Protein AF-0000000087666439 (afdb_homodimer)

Structure (mmCIF, N/CA/C/O backbone):
data_AF-0000000087666439-model_v1
#
loop_
_entity.id
_entity.type
_entity.pdbx_description
1 polymer 'Uncharacterized protein'
#
loop_
_atom_site.group_PDB
_atom_site.id
_atom_site.type_symbol
_atom_site.label_atom_id
_atom_site.label_alt_id
_atom_site.label_comp_id
_atom_site.label_asym_id
_atom_site.label_entity_id
_atom_site.label_seq_id
_atom_site.pdbx_PDB_ins_code
_atom_site.Cartn_x
_atom_site.Cartn_y
_atom_site.Cartn_z
_atom_site.occupancy
_atom_site.B_iso_or_equiv
_atom_site.auth_seq_id
_atom_site.auth_comp_id
_atom_site.auth_asym_id
_atom_site.auth_atom_id
_atom_site.pdbx_PDB_model_num
ATOM 1 N N . MET A 1 1 ? 13.094 24.234 -2.846 1 58.03 1 MET A N 1
ATOM 2 C CA . MET A 1 1 ? 12.516 22.906 -2.631 1 58.03 1 MET A CA 1
ATOM 3 C C . MET A 1 1 ? 10.992 22.969 -2.674 1 58.03 1 MET A C 1
ATOM 5 O O . MET A 1 1 ? 10.375 23.797 -2.004 1 58.03 1 MET A O 1
ATOM 9 N N . ILE A 1 2 ? 10.453 22.484 -3.861 1 75.62 2 ILE A N 1
ATOM 10 C CA . ILE A 1 2 ? 9.031 22.75 -4.098 1 75.62 2 ILE A CA 1
ATOM 11 C C . ILE A 1 2 ? 8.195 21.969 -3.092 1 75.62 2 ILE A C 1
ATOM 13 O O . ILE A 1 2 ? 8.383 20.75 -2.918 1 75.62 2 ILE A O 1
ATOM 17 N N . GLU A 1 3 ? 7.543 22.641 -2.252 1 92.5 3 GLU A N 1
ATOM 18 C CA . GLU A 1 3 ? 6.578 22.094 -1.311 1 92.5 3 GLU A CA 1
ATOM 19 C C . GLU A 1 3 ? 5.215 21.891 -1.968 1 92.5 3 GLU A C 1
ATOM 21 O O . GLU A 1 3 ? 4.844 22.641 -2.877 1 92.5 3 GLU A O 1
ATOM 26 N N . GLU A 1 4 ? 4.637 20.844 -1.538 1 95.44 4 GLU A N 1
ATOM 27 C CA . GLU A 1 4 ? 3.299 20.547 -2.049 1 95.44 4 GLU A CA 1
ATOM 28 C C . GLU A 1 4 ? 2.316 20.297 -0.908 1 95.44 4 GLU A C 1
ATOM 30 O O . GLU A 1 4 ? 2.725 19.984 0.212 1 95.44 4 GLU A O 1
ATOM 35 N N . ALA A 1 5 ? 1.048 20.5 -1.296 1 97.5 5 ALA A N 1
ATOM 36 C CA . ALA A 1 5 ? -0.004 20.25 -0.316 1 97.5 5 ALA A CA 1
ATOM 37 C C . ALA A 1 5 ? -0.065 18.766 0.048 1 97.5 5 ALA A C 1
ATOM 39 O O . ALA A 1 5 ? -0.092 17.906 -0.834 1 97.5 5 ALA A O 1
ATOM 40 N N . LEU A 1 6 ? -0.105 18.531 1.341 1 98 6 LEU A N 1
ATOM 41 C CA . LEU A 1 6 ? -0.069 17.156 1.827 1 98 6 LEU A CA 1
ATOM 42 C C . LEU A 1 6 ? -1.261 16.359 1.302 1 98 6 LEU A C 1
ATOM 44 O O . LEU A 1 6 ? -1.111 15.211 0.885 1 98 6 LEU A O 1
ATOM 48 N N . PRO A 1 7 ? -2.477 16.875 1.213 1 98.31 7 PRO A N 1
ATOM 49 C CA . PRO A 1 7 ? -3.584 16.094 0.672 1 98.31 7 PRO A CA 1
ATOM 50 C C . PRO A 1 7 ? -3.34 15.641 -0.767 1 98.31 7 PRO A C 1
ATOM 52 O O . PRO A 1 7 ? -3.717 14.523 -1.143 1 98.31 7 PRO A O 1
ATOM 55 N N . ALA A 1 8 ? -2.697 16.438 -1.512 1 97.88 8 ALA A N 1
ATOM 56 C CA . ALA A 1 8 ? -2.408 16.062 -2.893 1 97.88 8 ALA A CA 1
ATOM 57 C C . ALA A 1 8 ? -1.436 14.883 -2.945 1 97.88 8 ALA A C 1
ATOM 59 O O . ALA A 1 8 ? -1.602 13.969 -3.756 1 97.88 8 ALA A O 1
ATOM 60 N N . VAL A 1 9 ? -0.448 14.906 -2.121 1 98 9 VAL A N 1
ATOM 61 C CA . VAL A 1 9 ? 0.53 13.828 -2.055 1 98 9 VAL A CA 1
ATOM 62 C C . VAL A 1 9 ? -0.158 12.531 -1.621 1 98 9 VAL A C 1
ATOM 64 O O . VAL A 1 9 ? 0.065 11.477 -2.215 1 98 9 VAL A O 1
ATOM 67 N N . LEU A 1 10 ? -1.026 12.633 -0.633 1 98.56 10 LEU A N 1
ATOM 68 C CA . LEU A 1 10 ? -1.716 11.453 -0.118 1 98.56 10 LEU A CA 1
ATOM 69 C C . LEU A 1 10 ? -2.656 10.875 -1.169 1 98.56 10 LEU A C 1
ATOM 71 O O . LEU A 1 10 ? -2.793 9.656 -1.277 1 98.56 10 LEU A O 1
ATOM 75 N N . LEU A 1 11 ? -3.209 11.68 -2.012 1 98.44 11 LEU A N 1
ATOM 76 C CA . LEU A 1 11 ? -4.105 11.188 -3.051 1 98.44 11 LEU A CA 1
ATOM 77 C C . LEU A 1 11 ? -3.322 10.469 -4.148 1 98.44 11 LEU A C 1
ATOM 79 O O . LEU A 1 11 ? -3.811 9.5 -4.73 1 98.44 11 LEU A O 1
ATOM 83 N N . ARG A 1 12 ? -2.111 10.938 -4.414 1 98.5 12 ARG A N 1
ATOM 84 C CA . ARG A 1 12 ? -1.272 10.203 -5.355 1 98.5 12 ARG A CA 1
ATOM 85 C C . ARG A 1 12 ? -0.885 8.836 -4.801 1 98.5 12 ARG A C 1
ATOM 87 O O . ARG A 1 12 ? -0.833 7.852 -5.539 1 98.5 12 ARG A O 1
ATOM 94 N N . ILE A 1 13 ? -0.628 8.805 -3.518 1 98.75 13 ILE A N 1
ATOM 95 C CA . ILE A 1 13 ? -0.329 7.539 -2.855 1 98.75 13 ILE A CA 1
ATOM 96 C C . ILE A 1 13 ? -1.529 6.602 -2.965 1 98.75 13 ILE A C 1
ATOM 98 O O . ILE A 1 13 ? -1.376 5.422 -3.287 1 98.75 13 ILE A O 1
ATOM 102 N N . VAL A 1 14 ? -2.727 7.117 -2.75 1 98.88 14 VAL A N 1
ATOM 103 C CA . VAL A 1 14 ? -3.953 6.336 -2.863 1 98.88 14 VAL A CA 1
ATOM 104 C C . VAL A 1 14 ? -4.066 5.75 -4.27 1 98.88 14 VAL A C 1
ATOM 106 O O . VAL A 1 14 ? -4.344 4.562 -4.434 1 98.88 14 VAL A O 1
ATOM 109 N N . SER A 1 15 ? -3.773 6.527 -5.25 1 98.69 15 SER A N 1
ATOM 110 C CA . SER A 1 15 ? -3.836 6.062 -6.633 1 98.69 15 SER A CA 1
ATOM 111 C C . SER A 1 15 ? -2.836 4.938 -6.883 1 98.69 15 SER A C 1
ATOM 113 O O . SER A 1 15 ? -3.17 3.93 -7.508 1 98.69 15 SER A O 1
ATOM 115 N N . GLU A 1 16 ? -1.641 5.07 -6.402 1 98.62 16 GLU A N 1
ATOM 116 C CA . GLU A 1 16 ? -0.623 4.035 -6.57 1 98.62 16 GLU A CA 1
ATOM 117 C C . GLU A 1 16 ? -1.025 2.748 -5.855 1 98.62 16 GLU A C 1
ATOM 119 O O . GLU A 1 16 ? -0.747 1.65 -6.344 1 98.62 16 GLU A O 1
ATOM 124 N N . LEU A 1 17 ? -1.674 2.92 -4.695 1 98.88 17 LEU A N 1
ATOM 125 C CA . LEU A 1 17 ? -2.131 1.736 -3.977 1 98.88 17 LEU A CA 1
ATOM 126 C C . LEU A 1 17 ? -3.199 0.995 -4.773 1 98.88 17 LEU A C 1
ATOM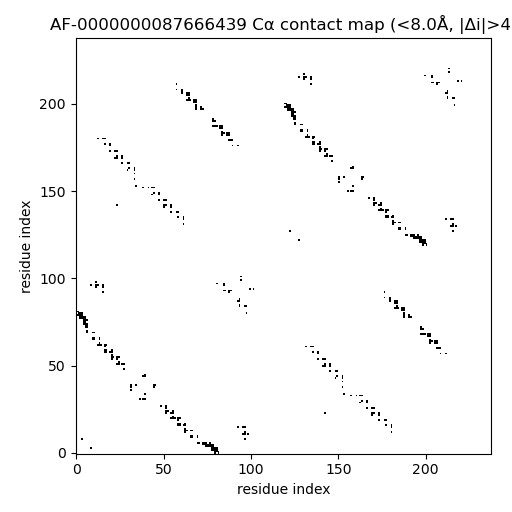 128 O O . LEU A 1 17 ? -3.219 -0.238 -4.797 1 98.88 17 LEU A O 1
ATOM 132 N N . HIS A 1 18 ? -4.059 1.693 -5.449 1 98.75 18 HIS A N 1
ATOM 133 C CA . HIS A 1 18 ? -5.039 1.047 -6.316 1 98.75 18 HIS A CA 1
ATOM 134 C C . HIS A 1 18 ? -4.359 0.339 -7.484 1 98.75 18 HIS A C 1
ATOM 136 O O . HIS A 1 18 ? -4.781 -0.749 -7.883 1 98.75 18 HIS A O 1
ATOM 142 N N . ASP A 1 19 ? -3.316 0.958 -7.938 1 98 19 ASP A N 1
ATOM 143 C CA . ASP A 1 19 ? -2.541 0.304 -8.992 1 98 19 ASP A CA 1
ATOM 144 C C . ASP A 1 19 ? -1.917 -0.995 -8.484 1 98 19 ASP A C 1
ATOM 146 O O . ASP A 1 19 ? -1.902 -2.002 -9.195 1 98 19 ASP A O 1
ATOM 150 N N . VAL A 1 20 ? -1.373 -0.955 -7.277 1 98.44 20 VAL A N 1
ATOM 151 C CA . VAL A 1 20 ? -0.794 -2.156 -6.684 1 98.44 20 VAL A CA 1
ATOM 152 C C . VAL A 1 20 ? -1.867 -3.232 -6.543 1 98.44 20 VAL A C 1
ATOM 154 O O . VAL A 1 20 ? -1.645 -4.391 -6.906 1 98.44 20 VAL A O 1
ATOM 157 N N . ALA A 1 21 ? -3.064 -2.852 -6.027 1 98.62 21 ALA A N 1
ATOM 158 C CA . ALA A 1 21 ? -4.156 -3.809 -5.887 1 98.62 21 ALA A CA 1
ATOM 159 C C . ALA A 1 21 ? -4.512 -4.438 -7.234 1 98.62 21 ALA A C 1
ATOM 161 O O . ALA A 1 21 ? -4.711 -5.652 -7.324 1 98.62 21 ALA A O 1
ATOM 162 N N . TYR A 1 22 ? -4.504 -3.652 -8.266 1 97.69 22 TYR A N 1
ATOM 163 C CA . TYR A 1 22 ? -4.805 -4.133 -9.609 1 97.69 22 TYR A CA 1
ATOM 164 C C . TYR A 1 22 ? -3.742 -5.113 -10.094 1 97.69 22 TYR A C 1
ATOM 166 O O . TYR A 1 22 ? -4.066 -6.148 -10.68 1 97.69 22 TYR A O 1
ATOM 174 N N . LEU A 1 23 ? -2.498 -4.762 -9.852 1 96.62 23 LEU A N 1
ATOM 175 C CA . LEU A 1 23 ? -1.393 -5.633 -10.227 1 96.62 23 LEU A CA 1
ATOM 176 C C . LEU A 1 23 ? -1.509 -6.988 -9.539 1 96.62 23 LEU A C 1
ATOM 178 O O . LEU A 1 23 ? -1.315 -8.031 -10.164 1 96.62 23 LEU A O 1
ATOM 182 N N . ILE A 1 24 ? -1.812 -7 -8.258 1 97.88 24 ILE A N 1
ATOM 183 C CA . ILE A 1 24 ? -1.955 -8.234 -7.492 1 97.88 24 ILE A CA 1
ATOM 184 C C . ILE A 1 24 ? -3.121 -9.047 -8.047 1 97.88 24 ILE A C 1
ATOM 186 O O . ILE A 1 24 ? -3 -10.266 -8.234 1 97.88 24 ILE A O 1
ATOM 190 N N . GLU A 1 25 ? -4.211 -8.422 -8.352 1 96.75 25 GLU A N 1
ATOM 191 C CA . GLU A 1 25 ? -5.395 -9.086 -8.883 1 96.75 25 GLU A CA 1
ATOM 192 C C . GLU A 1 25 ? -5.094 -9.781 -10.203 1 96.75 25 GLU A C 1
ATOM 194 O O . GLU A 1 25 ? -5.711 -10.797 -10.539 1 96.75 25 GLU A O 1
ATOM 199 N N . ARG A 1 26 ? -4.211 -9.258 -10.891 1 93.88 26 ARG A N 1
ATOM 200 C CA . ARG A 1 26 ? -3.902 -9.789 -12.211 1 93.88 26 ARG A CA 1
ATOM 201 C C . ARG A 1 26 ? -3.115 -11.094 -12.109 1 93.88 26 ARG A C 1
ATOM 203 O O . ARG A 1 26 ? -2.996 -11.828 -13.094 1 93.88 26 ARG A O 1
ATOM 210 N N . ILE A 1 27 ? -2.621 -11.367 -10.945 1 91.12 27 ILE A N 1
ATOM 211 C CA . ILE A 1 27 ? -1.855 -12.594 -10.727 1 91.12 27 ILE A CA 1
ATOM 212 C C . ILE A 1 27 ? -2.781 -13.805 -10.82 1 91.12 27 ILE A C 1
ATOM 214 O O . ILE A 1 27 ? -2.404 -14.844 -11.375 1 91.12 27 ILE A O 1
ATOM 218 N N . GLU A 1 28 ? -4.023 -13.664 -10.305 1 89.56 28 GLU A N 1
ATOM 219 C CA . GLU A 1 28 ? -4.945 -14.797 -10.195 1 89.56 28 GLU A CA 1
ATOM 220 C C . GLU A 1 28 ? -5.246 -15.391 -11.57 1 89.56 28 GLU A C 1
ATOM 222 O O . GLU A 1 28 ? -5.07 -16.594 -11.781 1 89.56 28 GLU A O 1
ATOM 227 N N . PRO A 1 29 ? -5.672 -14.672 -12.531 1 87.19 29 PRO A N 1
ATOM 228 C CA . PRO A 1 29 ? -5.938 -15.258 -13.852 1 87.19 29 PRO A CA 1
ATOM 229 C C . PRO A 1 29 ? -4.688 -15.844 -14.5 1 87.19 29 PRO A C 1
ATOM 231 O O . PRO A 1 29 ? -4.77 -16.859 -15.203 1 87.19 29 PRO A O 1
ATOM 234 N N . GLN A 1 30 ? -3.562 -15.242 -14.273 1 83.94 30 GLN A N 1
ATOM 235 C CA . GLN A 1 30 ? -2.309 -15.766 -14.812 1 83.94 30 GLN A CA 1
ATOM 236 C C . GLN A 1 30 ? -1.98 -17.125 -14.219 1 83.94 30 GLN A C 1
ATOM 238 O O . GLN A 1 30 ? -1.502 -18.016 -14.922 1 83.94 30 GLN A O 1
ATOM 243 N N . LEU A 1 31 ? -2.268 -17.312 -12.969 1 82.75 31 LEU A N 1
ATOM 244 C CA . LEU A 1 31 ? -2.045 -18.594 -12.289 1 82.75 31 LEU A CA 1
ATOM 245 C C . LEU A 1 31 ? -2.982 -19.672 -12.828 1 82.75 31 LEU A C 1
ATOM 247 O O . LEU A 1 31 ? -2.566 -20.812 -13.039 1 82.75 31 LEU A O 1
ATOM 251 N N . LEU A 1 32 ? -4.191 -19.359 -12.961 1 81.62 32 LEU A N 1
ATOM 252 C CA . LEU A 1 32 ? -5.176 -20.312 -13.469 1 81.62 32 LEU A CA 1
ATOM 253 C C . LEU A 1 32 ? -4.82 -20.766 -14.875 1 81.62 32 LEU A C 1
ATOM 255 O O . LEU A 1 32 ? -5.027 -21.938 -15.227 1 81.62 32 LEU A O 1
ATOM 259 N N . GLU A 1 33 ? -4.289 -19.859 -15.617 1 79.88 33 GLU A N 1
ATOM 260 C CA . GLU A 1 33 ? -3.848 -20.203 -16.969 1 79.88 33 GLU A CA 1
ATOM 261 C C . GLU A 1 33 ? -2.672 -21.172 -16.938 1 79.88 33 GLU A C 1
ATOM 263 O O . GLU A 1 33 ? -2.586 -22.078 -17.766 1 79.88 33 GLU A O 1
ATOM 268 N N . LEU A 1 34 ? -1.809 -21.078 -15.969 1 75.62 34 LEU A N 1
ATOM 269 C CA . LEU A 1 34 ? -0.629 -21.922 -15.812 1 75.62 34 LEU A CA 1
ATOM 270 C C . LEU A 1 34 ? -1.022 -23.328 -15.383 1 75.62 34 LEU A C 1
ATOM 272 O O . LEU A 1 34 ? -0.433 -24.312 -15.836 1 75.62 34 LEU A O 1
ATOM 276 N N . GLY A 1 35 ? -1.866 -23.391 -14.375 1 72.94 35 GLY A N 1
ATOM 277 C CA . GLY A 1 35 ? -2.207 -24.688 -13.805 1 72.94 35 GLY A CA 1
ATOM 278 C C . GLY A 1 35 ? -3.248 -25.438 -14.609 1 72.94 35 GLY A C 1
ATOM 279 O O . GLY A 1 35 ? -3.402 -26.641 -14.461 1 72.94 35 GLY A O 1
ATOM 280 N N . GLY A 1 36 ? -3.805 -24.75 -15.555 1 68.12 36 GLY A N 1
ATOM 281 C CA . GLY A 1 36 ? -4.879 -25.391 -16.297 1 68.12 36 GLY A CA 1
ATOM 282 C C . GLY A 1 36 ? -6.109 -25.656 -15.445 1 68.12 36 GLY A C 1
ATOM 283 O O . GLY A 1 36 ? -6.266 -25.078 -14.367 1 68.12 36 GLY A O 1
ATOM 284 N N . THR A 1 37 ? -7.016 -26.406 -15.922 1 62.59 37 THR A N 1
ATOM 285 C CA . THR A 1 37 ? -8.336 -26.688 -15.359 1 62.59 37 THR A CA 1
ATOM 286 C C . THR A 1 37 ? -8.219 -27.406 -14.023 1 62.59 37 THR A C 1
ATOM 288 O O . THR A 1 37 ? -9.109 -27.312 -13.18 1 62.59 37 THR A O 1
ATOM 291 N N . SER A 1 38 ? -7.164 -28 -13.805 1 67.75 38 SER A N 1
ATOM 292 C CA . SER A 1 38 ? -7.117 -28.875 -12.641 1 67.75 38 SER A CA 1
ATOM 293 C C . SER A 1 38 ? -6.383 -28.219 -11.477 1 67.75 38 SER A C 1
ATOM 295 O O . SER A 1 38 ? -6.363 -28.75 -10.367 1 67.75 38 SER A O 1
ATOM 297 N N . VAL A 1 39 ? -5.852 -27.094 -11.664 1 71.19 39 VAL A N 1
ATOM 298 C CA . VAL A 1 39 ? -4.992 -26.484 -10.656 1 71.19 39 VAL A CA 1
ATOM 299 C C . VAL A 1 39 ? -5.82 -26.109 -9.43 1 71.19 39 VAL A C 1
ATOM 301 O O . VAL A 1 39 ? -5.363 -26.266 -8.297 1 71.19 39 VAL A O 1
ATOM 304 N N . LEU A 1 40 ? -7.074 -25.766 -9.742 1 70.19 40 LEU A N 1
ATOM 305 C CA . LEU A 1 40 ? -7.914 -25.297 -8.641 1 70.19 40 LEU A CA 1
ATOM 306 C C . LEU A 1 40 ? -8.375 -26.469 -7.785 1 70.19 40 LEU A C 1
ATOM 308 O O . LEU A 1 40 ? -8.867 -26.281 -6.668 1 70.19 40 LEU A O 1
ATOM 312 N N . ASP A 1 41 ? -8.102 -27.609 -8.328 1 74.31 41 ASP A N 1
ATOM 313 C CA . ASP A 1 41 ? -8.516 -28.797 -7.578 1 74.31 41 ASP A CA 1
ATOM 314 C C . ASP A 1 41 ? -7.5 -29.141 -6.496 1 74.31 41 ASP A C 1
ATOM 316 O O . ASP A 1 41 ? -7.789 -29.938 -5.598 1 74.31 41 ASP A O 1
ATOM 320 N N . HIS A 1 42 ? -6.418 -28.531 -6.547 1 74.94 42 HIS A N 1
ATOM 321 C CA . HIS A 1 42 ? -5.379 -28.781 -5.555 1 74.94 42 HIS A CA 1
ATOM 322 C C . HIS A 1 42 ? -5.551 -27.859 -4.344 1 74.94 42 HIS A C 1
ATOM 324 O O . HIS A 1 42 ? -5.773 -26.656 -4.496 1 74.94 42 HIS A O 1
ATOM 330 N N . PRO A 1 43 ? -5.605 -28.484 -3.121 1 76.44 43 PRO A N 1
ATOM 331 C CA . PRO A 1 43 ? -5.789 -27.703 -1.902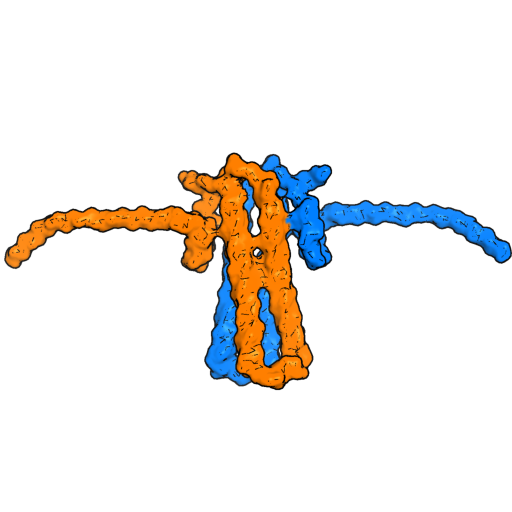 1 76.44 43 PRO A CA 1
ATOM 332 C C . PRO A 1 43 ? -4.812 -26.531 -1.806 1 76.44 43 PRO A C 1
ATOM 334 O O . PRO A 1 43 ? -5.18 -25.453 -1.332 1 76.44 43 PRO A O 1
ATOM 337 N N . ASP A 1 44 ? -3.66 -26.688 -2.305 1 78.5 44 ASP A N 1
ATOM 338 C CA . ASP A 1 44 ? -2.645 -25.656 -2.211 1 78.5 44 ASP A CA 1
ATOM 339 C C . ASP A 1 44 ? -2.986 -24.469 -3.117 1 78.5 44 ASP A C 1
ATOM 341 O O . ASP A 1 44 ? -2.551 -23.344 -2.871 1 78.5 44 ASP A O 1
ATOM 345 N N . SER A 1 45 ? -3.715 -24.797 -4.102 1 82.69 45 SER A N 1
ATOM 346 C CA . SER A 1 45 ? -4.148 -23.719 -4.988 1 82.69 45 SER A CA 1
ATOM 347 C C . SER A 1 45 ? -5.113 -22.781 -4.277 1 82.69 45 SER A C 1
ATOM 349 O O . SER A 1 45 ? -5.059 -21.562 -4.473 1 82.69 45 SER A O 1
ATOM 351 N N . LEU A 1 46 ? -5.965 -23.312 -3.453 1 85.19 46 LEU A N 1
ATOM 352 C CA . LEU A 1 46 ? -6.922 -22.516 -2.703 1 85.19 46 LEU A CA 1
ATOM 353 C C . LEU A 1 46 ? -6.203 -21.578 -1.736 1 85.19 46 LEU A C 1
ATOM 355 O O . LEU A 1 46 ? -6.605 -20.422 -1.564 1 85.19 46 LEU A O 1
ATOM 359 N N . LYS A 1 47 ? -5.16 -22.047 -1.184 1 88.25 47 LYS A N 1
ATOM 360 C CA . LYS A 1 47 ? -4.375 -21.219 -0.262 1 88.25 47 LYS A CA 1
ATOM 361 C C . LYS A 1 47 ? -3.748 -20.031 -0.98 1 88.25 47 LYS A C 1
ATOM 363 O O . LYS A 1 47 ? -3.727 -18.922 -0.447 1 88.25 47 LYS A O 1
ATOM 368 N N . VAL A 1 48 ? -3.271 -20.266 -2.166 1 89.25 48 VAL A N 1
ATOM 369 C CA . VAL A 1 48 ? -2.676 -19.203 -2.969 1 89.25 48 VAL A CA 1
ATOM 370 C C . VAL A 1 48 ? -3.74 -18.172 -3.322 1 89.25 48 VAL A C 1
ATOM 372 O O . VAL A 1 48 ? -3.508 -16.969 -3.193 1 89.25 48 VAL A O 1
ATOM 375 N N . MET A 1 49 ? -4.883 -18.688 -3.682 1 90.38 49 MET A N 1
ATOM 376 C CA . MET A 1 49 ? -5.98 -17.781 -4.039 1 90.38 49 MET A CA 1
ATOM 377 C C . MET A 1 49 ? -6.395 -16.938 -2.844 1 90.38 49 MET A C 1
ATOM 379 O O . MET A 1 49 ? -6.637 -15.734 -2.988 1 90.38 49 MET A O 1
ATOM 383 N N . GLN A 1 50 ? -6.441 -17.562 -1.781 1 92.38 50 GLN A N 1
ATOM 384 C CA . GLN A 1 50 ? -6.793 -16.844 -0.562 1 92.38 50 GLN A CA 1
ATOM 385 C C . GLN A 1 50 ? -5.734 -15.797 -0.206 1 92.38 50 GLN A C 1
ATOM 387 O O . GLN A 1 50 ? -6.059 -14.703 0.25 1 92.38 50 GLN A O 1
ATOM 392 N N . GLY A 1 51 ? -4.512 -16.109 -0.349 1 93.88 51 GLY A N 1
ATOM 393 C CA . GLY A 1 51 ? -3.428 -15.172 -0.123 1 93.88 51 GLY A CA 1
ATOM 394 C C . GLY A 1 51 ? -3.498 -13.953 -1.026 1 93.88 51 GLY A C 1
ATOM 395 O O . GLY A 1 51 ? -3.316 -12.82 -0.57 1 93.88 51 GLY A O 1
ATOM 396 N N . ILE A 1 52 ? -3.795 -14.219 -2.283 1 95.25 52 ILE A N 1
ATOM 397 C CA . ILE A 1 52 ? -3.938 -13.141 -3.25 1 95.25 52 ILE A CA 1
ATOM 398 C C . ILE A 1 52 ? -5.102 -12.234 -2.846 1 95.25 52 ILE A C 1
ATOM 400 O O . ILE A 1 52 ? -4.957 -11.008 -2.795 1 95.25 52 ILE A O 1
ATOM 404 N N . ASP A 1 53 ? -6.195 -12.852 -2.488 1 96.38 53 ASP A N 1
ATOM 405 C CA . ASP A 1 53 ? -7.371 -12.094 -2.072 1 96.38 53 ASP A CA 1
ATOM 406 C C . ASP A 1 53 ? -7.062 -11.227 -0.855 1 96.38 53 ASP A C 1
ATOM 408 O O . ASP A 1 53 ? -7.43 -10.047 -0.814 1 96.38 53 ASP A O 1
ATOM 412 N N . LEU A 1 54 ? -6.375 -11.781 0.086 1 97.25 54 LEU A N 1
ATOM 413 C CA . LEU A 1 54 ? -6.031 -11.055 1.303 1 97.25 54 LEU A CA 1
ATOM 414 C C . LEU A 1 54 ? -5.125 -9.875 0.99 1 97.25 54 LEU A C 1
ATOM 416 O O . LEU A 1 54 ? -5.34 -8.766 1.497 1 97.25 54 LEU A O 1
ATOM 420 N N . ALA A 1 55 ? -4.184 -10.078 0.167 1 97.88 55 ALA A N 1
ATOM 421 C CA . ALA A 1 55 ? -3.268 -9 -0.209 1 97.88 55 ALA A CA 1
ATOM 422 C C . ALA A 1 55 ? -4.016 -7.852 -0.88 1 97.88 55 ALA A C 1
ATOM 424 O O . ALA A 1 55 ? -3.775 -6.684 -0.575 1 97.88 55 ALA A O 1
ATOM 425 N N . VAL A 1 56 ? -4.953 -8.188 -1.788 1 98.44 56 VAL A N 1
ATOM 426 C CA . VAL A 1 56 ? -5.75 -7.184 -2.48 1 98.44 56 VAL A CA 1
ATOM 427 C C . VAL A 1 56 ? -6.602 -6.414 -1.474 1 98.44 56 VAL A C 1
ATOM 429 O O . VAL A 1 56 ? -6.645 -5.184 -1.496 1 98.44 56 VAL A O 1
ATOM 432 N N . GLN A 1 57 ? -7.188 -7.152 -0.584 1 97.81 57 GLN A N 1
ATOM 433 C CA . GLN A 1 57 ? -8.078 -6.559 0.403 1 97.81 57 GLN A CA 1
ATOM 434 C C . GLN A 1 57 ? -7.32 -5.629 1.345 1 97.81 57 GLN A C 1
ATOM 436 O O . GLN A 1 57 ? -7.777 -4.52 1.636 1 97.81 57 GLN A O 1
ATOM 441 N N . LYS A 1 58 ? -6.215 -6.055 1.798 1 98.69 58 LYS A N 1
ATOM 442 C CA . LYS A 1 58 ? -5.402 -5.219 2.674 1 98.69 58 LYS A CA 1
ATOM 443 C C . LYS A 1 58 ? -4.93 -3.961 1.948 1 98.69 58 LYS A C 1
ATOM 445 O O . LYS A 1 58 ? -4.992 -2.859 2.5 1 98.69 58 LYS A O 1
ATOM 450 N N . THR A 1 59 ? -4.477 -4.125 0.712 1 98.88 59 THR A N 1
ATOM 451 C CA . THR A 1 59 ? -3.996 -2.988 -0.068 1 98.88 59 THR A CA 1
ATOM 452 C C . THR A 1 59 ? -5.109 -1.962 -0.268 1 98.88 59 THR A C 1
ATOM 454 O O . THR A 1 59 ? -4.914 -0.771 -0.016 1 98.88 59 THR A O 1
ATOM 457 N N . ARG A 1 60 ? -6.27 -2.434 -0.661 1 98.75 60 ARG A N 1
ATOM 458 C CA . ARG A 1 60 ? -7.406 -1.543 -0.869 1 98.75 60 ARG A CA 1
ATOM 459 C C . ARG A 1 60 ? -7.867 -0.926 0.448 1 98.75 60 ARG A C 1
ATOM 461 O O . ARG A 1 60 ? -8.297 0.228 0.481 1 98.75 60 ARG A O 1
ATOM 468 N N . GLY A 1 61 ? -7.773 -1.729 1.438 1 98.69 61 GLY A N 1
ATOM 469 C CA . GLY A 1 61 ? -8.109 -1.212 2.756 1 98.69 61 GLY A CA 1
ATOM 470 C C . GLY A 1 61 ? -7.223 -0.055 3.184 1 98.69 61 GLY A C 1
ATOM 471 O O . GLY A 1 61 ? -7.711 0.936 3.73 1 98.69 61 GLY A O 1
ATOM 472 N N . ILE A 1 62 ? -5.973 -0.139 2.965 1 98.88 62 ILE A N 1
ATOM 473 C CA . ILE A 1 62 ? -5.039 0.937 3.283 1 98.88 62 ILE A CA 1
ATOM 474 C C . ILE A 1 62 ? -5.359 2.164 2.434 1 98.88 62 ILE A C 1
ATOM 476 O O . ILE A 1 62 ? -5.371 3.291 2.938 1 98.88 62 ILE A O 1
ATOM 480 N N . ALA A 1 63 ? -5.629 1.941 1.106 1 98.88 63 ALA A N 1
ATOM 481 C CA . ALA A 1 63 ? -5.98 3.045 0.217 1 98.88 63 ALA A CA 1
ATOM 482 C C . ALA A 1 63 ? -7.215 3.787 0.725 1 98.88 63 ALA A C 1
ATOM 484 O O . ALA A 1 63 ? -7.227 5.02 0.777 1 98.88 63 ALA A O 1
ATOM 485 N N . GLU A 1 64 ? -8.172 3.033 1.118 1 98.75 64 GLU A N 1
ATOM 486 C CA . GLU A 1 64 ? -9.414 3.629 1.596 1 98.75 64 GLU A CA 1
ATOM 487 C C . GLU A 1 64 ? -9.195 4.395 2.898 1 98.75 64 GLU A C 1
ATOM 489 O O . GLU A 1 64 ? -9.758 5.469 3.094 1 98.75 64 GLU A O 1
ATOM 494 N N . PHE A 1 65 ? -8.414 3.861 3.734 1 98.62 65 PHE A N 1
ATOM 495 C CA . PHE A 1 65 ? -8.078 4.516 4.996 1 98.62 65 PHE A CA 1
ATOM 496 C C . PHE A 1 65 ? -7.418 5.863 4.742 1 98.62 65 PHE A C 1
ATOM 498 O O . PHE A 1 65 ? -7.859 6.887 5.273 1 98.62 65 PHE A O 1
ATOM 505 N N . ILE A 1 66 ? -6.43 5.891 3.914 1 98.81 66 ILE A N 1
ATOM 506 C CA . ILE A 1 66 ? -5.699 7.117 3.602 1 98.81 66 ILE A CA 1
ATOM 507 C C . ILE A 1 66 ? -6.641 8.117 2.938 1 98.81 66 ILE A C 1
ATOM 509 O O . ILE A 1 66 ? -6.648 9.305 3.291 1 98.81 66 ILE A O 1
ATOM 513 N N . ASP A 1 67 ? -7.434 7.648 2.014 1 98.75 67 ASP A N 1
ATOM 514 C CA . ASP A 1 67 ? -8.367 8.523 1.31 1 98.75 67 ASP A CA 1
ATOM 515 C C . ASP A 1 67 ? -9.305 9.219 2.287 1 98.75 67 ASP A C 1
ATOM 517 O O . ASP A 1 67 ? -9.539 10.43 2.182 1 98.75 67 ASP A O 1
ATOM 521 N N . THR A 1 68 ? -9.797 8.43 3.223 1 98.19 68 THR A N 1
ATOM 522 C CA . THR A 1 68 ? -10.758 8.953 4.188 1 98.19 68 THR A CA 1
ATOM 523 C C . THR A 1 68 ? -10.094 9.969 5.113 1 98.19 68 THR A C 1
ATOM 525 O O . THR A 1 68 ? -10.648 11.039 5.367 1 98.19 68 THR A O 1
ATOM 528 N N . ILE A 1 69 ? -8.852 9.711 5.59 1 97.56 69 ILE A N 1
ATOM 529 C CA . ILE A 1 69 ? -8.172 10.641 6.484 1 97.56 69 ILE A CA 1
ATOM 530 C C . ILE A 1 69 ? -7.805 11.914 5.727 1 97.56 69 ILE A C 1
ATOM 532 O O . ILE A 1 69 ? -7.801 13.008 6.297 1 97.56 69 ILE A O 1
ATOM 536 N N . THR A 1 70 ? -7.527 11.75 4.43 1 97.88 70 THR A N 1
ATOM 537 C CA . THR A 1 70 ? -7.137 12.891 3.602 1 97.88 70 THR A CA 1
ATOM 538 C C . THR A 1 70 ? -8.219 13.961 3.611 1 97.88 70 THR A C 1
ATOM 540 O O . THR A 1 70 ? -7.918 15.156 3.576 1 97.88 70 THR A O 1
ATOM 543 N N . GLY A 1 71 ? -9.453 13.539 3.68 1 96.5 71 GLY A N 1
ATOM 544 C CA . GLY A 1 71 ? -10.57 14.469 3.688 1 96.5 71 GLY A CA 1
ATOM 545 C C . GLY A 1 71 ? -10.547 15.422 4.867 1 96.5 71 GLY A C 1
ATOM 546 O O . GLY A 1 71 ? -11.148 16.5 4.82 1 96.5 71 GLY A O 1
ATOM 547 N N . SER A 1 72 ? -9.773 15.141 5.906 1 94.25 72 SER A N 1
ATOM 548 C CA . SER A 1 72 ? -9.719 15.953 7.117 1 94.25 72 SER A CA 1
ATOM 549 C C . SER A 1 72 ? -8.43 16.766 7.188 1 94.25 72 SER A C 1
ATOM 551 O O . SER A 1 72 ? -8.211 17.5 8.141 1 94.25 72 SER A O 1
ATOM 553 N N . ILE A 1 73 ? -7.555 16.672 6.238 1 97.31 73 ILE A N 1
ATOM 554 C CA . ILE A 1 73 ? -6.25 17.312 6.254 1 97.31 73 ILE A CA 1
ATOM 555 C C . ILE A 1 73 ? -6.332 18.656 5.535 1 97.31 73 ILE A C 1
ATOM 557 O O . ILE A 1 73 ? -6.746 18.719 4.379 1 97.31 73 ILE A O 1
ATOM 561 N N . PRO A 1 74 ? -5.855 19.672 6.23 1 97.12 74 PRO A N 1
ATOM 562 C CA . PRO A 1 74 ? -5.914 21 5.629 1 97.12 74 PRO A CA 1
ATOM 563 C C . PRO A 1 74 ? -5.039 21.125 4.383 1 97.12 74 PRO A C 1
ATOM 565 O O . PRO A 1 74 ? -3.939 20.562 4.34 1 97.12 74 PRO A O 1
ATOM 568 N N . ALA A 1 75 ? -5.566 21.891 3.453 1 96.38 75 ALA A N 1
ATOM 569 C CA . ALA A 1 75 ? -4.828 22.141 2.215 1 96.38 75 ALA A CA 1
ATOM 570 C C . ALA A 1 75 ? -3.561 22.938 2.479 1 96.38 75 ALA A C 1
ATOM 572 O O . ALA A 1 75 ? -2.633 22.938 1.666 1 96.38 75 ALA A O 1
ATOM 573 N N . GLY A 1 76 ? -3.455 23.625 3.623 1 96.81 76 GLY A N 1
ATOM 574 C CA . GLY A 1 76 ? -2.318 24.469 3.949 1 96.81 76 GLY A CA 1
ATOM 575 C C . GLY A 1 76 ? -1.153 23.703 4.543 1 96.81 76 GLY A C 1
ATOM 576 O O . GLY A 1 76 ? -0.066 24.25 4.723 1 96.81 76 GLY A O 1
ATOM 577 N N . TRP A 1 77 ? -1.37 22.469 4.891 1 97.62 77 TRP A N 1
ATOM 578 C CA . TRP A 1 77 ? -0.257 21.656 5.348 1 97.62 77 TRP A CA 1
ATOM 579 C C . TRP A 1 77 ? 0.66 21.281 4.184 1 97.62 77 TRP A C 1
ATOM 581 O O . TRP A 1 77 ? 0.275 20.516 3.305 1 97.62 77 TRP A O 1
ATOM 591 N N . MET A 1 78 ? 1.895 21.797 4.25 1 97.12 78 MET A N 1
ATOM 592 C CA . MET A 1 78 ? 2.826 21.641 3.135 1 97.12 78 MET A CA 1
ATOM 593 C C . MET A 1 78 ? 3.963 20.688 3.498 1 97.12 78 MET A C 1
ATOM 595 O O . MET A 1 78 ? 4.461 20.719 4.625 1 97.12 78 MET A O 1
ATOM 599 N N . VAL A 1 79 ? 4.379 19.859 2.449 1 96.44 79 VAL A N 1
ATOM 600 C CA . VAL A 1 79 ? 5.473 18.922 2.66 1 96.44 79 VAL A CA 1
ATOM 601 C C . VAL A 1 79 ? 6.426 18.953 1.47 1 96.44 79 VAL A C 1
ATOM 603 O O . VAL A 1 79 ? 6.016 19.266 0.347 1 96.44 79 VAL A O 1
ATOM 606 N N . ASP A 1 80 ? 7.672 18.734 1.802 1 94.69 80 ASP A N 1
ATOM 607 C CA . ASP A 1 80 ? 8.688 18.562 0.769 1 94.69 80 ASP A CA 1
ATOM 608 C C . ASP A 1 80 ? 8.891 17.078 0.451 1 94.69 80 ASP A C 1
ATOM 610 O O . ASP A 1 80 ? 9.266 16.297 1.326 1 94.69 80 ASP A O 1
ATOM 614 N N . VAL A 1 81 ? 8.695 16.75 -0.899 1 96.19 81 VAL A N 1
ATOM 615 C CA . VAL A 1 81 ? 8.734 15.328 -1.241 1 96.19 81 VAL A CA 1
ATOM 616 C C . VAL A 1 81 ? 9.977 15.031 -2.074 1 96.19 81 VAL A C 1
ATOM 618 O O . VAL A 1 81 ? 10.133 13.93 -2.605 1 96.19 81 VAL A O 1
ATOM 621 N N . ALA A 1 82 ? 10.906 15.914 -2.199 1 94.81 82 ALA A N 1
ATOM 622 C CA . ALA A 1 82 ? 12.039 15.758 -3.104 1 94.81 82 ALA A CA 1
ATOM 623 C C . ALA A 1 82 ? 12.898 14.562 -2.709 1 94.81 82 ALA A C 1
ATOM 625 O O . ALA A 1 82 ? 13.203 13.703 -3.545 1 94.81 82 ALA A O 1
ATOM 626 N N . THR A 1 83 ? 13.289 14.516 -1.429 1 95.75 83 THR A N 1
ATOM 627 C CA . THR A 1 83 ? 14.109 13.406 -0.962 1 95.75 83 THR A CA 1
ATOM 628 C C . THR A 1 83 ? 13.383 12.07 -1.155 1 95.75 83 THR A C 1
ATOM 630 O O . THR A 1 83 ? 13.969 11.109 -1.658 1 95.75 83 THR A O 1
ATOM 633 N N . ALA A 1 84 ? 12.172 12.07 -0.814 1 97.56 84 ALA A N 1
ATOM 634 C CA . ALA A 1 84 ? 11.383 10.852 -0.944 1 97.56 84 ALA A CA 1
ATOM 635 C C . ALA A 1 84 ? 11.312 10.391 -2.398 1 97.56 84 ALA A C 1
ATOM 637 O O . ALA A 1 84 ? 11.469 9.203 -2.691 1 97.56 84 ALA A O 1
ATOM 638 N N . LEU A 1 85 ? 11.109 11.297 -3.309 1 96.81 85 LEU A N 1
ATOM 639 C CA . LEU A 1 85 ? 11 10.961 -4.727 1 96.81 85 LEU A CA 1
ATOM 640 C C . LEU A 1 85 ? 12.328 10.414 -5.254 1 96.81 85 LEU A C 1
ATOM 642 O O . LEU A 1 85 ? 12.344 9.484 -6.059 1 96.81 85 LEU A O 1
ATOM 646 N N . SER A 1 86 ? 13.352 10.977 -4.793 1 95.81 86 SER A N 1
ATOM 647 C CA . SER A 1 86 ? 14.672 10.562 -5.266 1 95.81 86 SER A CA 1
ATOM 648 C C . SER A 1 86 ? 14.984 9.133 -4.863 1 95.81 86 SER A C 1
ATOM 650 O O . SER A 1 86 ? 15.805 8.461 -5.492 1 95.81 86 SER A O 1
ATOM 652 N N . LEU A 1 87 ? 14.328 8.594 -3.85 1 96.38 87 LEU A N 1
ATOM 653 C CA . LEU A 1 87 ? 14.594 7.262 -3.328 1 96.38 87 LEU A CA 1
ATOM 654 C C . LEU A 1 87 ? 13.727 6.219 -4.02 1 96.38 87 LEU A C 1
ATOM 656 O O . LEU A 1 87 ? 13.961 5.016 -3.893 1 96.38 87 LEU A O 1
ATOM 660 N N . VAL A 1 88 ? 12.742 6.73 -4.773 1 96.75 88 VAL A N 1
ATOM 661 C CA . VAL A 1 88 ? 11.859 5.805 -5.484 1 96.75 88 VAL A CA 1
ATOM 662 C C . VAL A 1 88 ? 12.609 5.188 -6.664 1 96.75 88 VAL A C 1
ATOM 664 O O . VAL A 1 88 ? 13.109 5.902 -7.535 1 96.75 88 VAL A O 1
ATOM 667 N N . LYS A 1 89 ? 12.664 3.865 -6.781 1 95 89 LYS A N 1
ATOM 668 C CA . LYS A 1 89 ? 13.484 3.168 -7.77 1 95 89 LYS A CA 1
ATOM 669 C C . LYS A 1 89 ? 12.742 3.027 -9.094 1 95 89 LYS A C 1
ATOM 671 O O . LYS A 1 89 ? 13.352 3.125 -10.164 1 95 89 LYS A O 1
ATOM 676 N N . LEU A 1 90 ? 11.43 2.779 -9.039 1 97 90 LEU A N 1
ATOM 677 C CA . LEU A 1 90 ? 10.656 2.588 -10.258 1 97 90 LEU A CA 1
ATOM 678 C C . LEU A 1 90 ? 10.328 3.928 -10.906 1 97 90 LEU A C 1
ATOM 680 O O . LEU A 1 90 ? 9.688 4.781 -10.297 1 97 90 LEU A O 1
ATOM 684 N N . THR A 1 91 ? 10.719 4.047 -12.18 1 95.94 91 THR A N 1
ATOM 685 C CA . THR A 1 91 ? 10.539 5.305 -12.898 1 95.94 91 THR A CA 1
ATOM 686 C C . THR A 1 91 ? 9.062 5.684 -12.977 1 95.94 91 THR A C 1
ATOM 688 O O . THR A 1 91 ? 8.703 6.832 -12.719 1 95.94 91 THR A O 1
ATOM 691 N N . GLU A 1 92 ? 8.25 4.734 -13.258 1 95.44 92 GLU A N 1
ATOM 692 C CA . GLU A 1 92 ? 6.82 4.996 -13.383 1 95.44 92 GLU A CA 1
ATOM 693 C C . GLU A 1 92 ? 6.219 5.441 -12.055 1 95.44 92 GLU A C 1
ATOM 695 O O . GLU A 1 92 ? 5.363 6.328 -12.023 1 95.44 92 GLU A O 1
ATOM 700 N N . MET A 1 93 ? 6.66 4.859 -10.984 1 97.38 93 MET A N 1
ATOM 701 C CA . MET A 1 93 ? 6.152 5.219 -9.664 1 97.38 93 MET A CA 1
ATOM 702 C C . MET A 1 93 ? 6.664 6.594 -9.242 1 97.38 93 MET A C 1
ATOM 704 O O . MET A 1 93 ? 5.938 7.363 -8.609 1 97.38 93 MET A O 1
ATOM 708 N N . GLN A 1 94 ? 7.887 6.863 -9.586 1 97.19 94 GLN A N 1
ATOM 709 C CA . GLN A 1 94 ? 8.438 8.18 -9.289 1 97.19 94 GLN A CA 1
ATOM 710 C C . GLN A 1 94 ? 7.621 9.281 -9.961 1 97.19 94 GLN A C 1
ATOM 712 O O . GLN A 1 94 ? 7.301 10.297 -9.328 1 97.19 94 GLN A O 1
ATOM 717 N N . LYS A 1 95 ? 7.285 9.07 -11.188 1 96.31 95 LYS A N 1
ATOM 718 C CA . LYS A 1 95 ? 6.461 10.031 -11.914 1 96.31 95 LYS A CA 1
ATOM 719 C C . LYS A 1 95 ? 5.078 10.164 -11.281 1 96.31 95 LYS A C 1
ATOM 721 O O . LYS A 1 95 ? 4.582 11.273 -11.086 1 96.31 95 LYS A O 1
ATOM 726 N N . ALA A 1 96 ? 4.484 9.078 -10.977 1 97.06 96 ALA A N 1
ATOM 727 C CA . ALA A 1 96 ? 3.139 9.062 -10.406 1 97.06 96 ALA A CA 1
ATOM 728 C C . ALA A 1 96 ? 3.105 9.781 -9.062 1 97.06 96 ALA A C 1
ATOM 730 O O . ALA A 1 96 ? 2.217 10.602 -8.812 1 97.06 96 ALA A O 1
ATOM 731 N N . LEU A 1 97 ? 4.094 9.516 -8.234 1 97.31 97 LEU A N 1
ATOM 732 C CA . LEU A 1 97 ? 4.117 10.094 -6.895 1 97.31 97 LEU A CA 1
ATOM 733 C C . LEU A 1 97 ? 4.547 11.555 -6.938 1 97.31 97 LEU A C 1
ATOM 735 O O . LEU A 1 97 ? 4.266 12.32 -6.012 1 97.31 97 LEU A O 1
ATOM 739 N N . GLY A 1 98 ? 5.254 11.945 -8 1 95.19 98 GLY A N 1
ATOM 740 C CA . GLY A 1 98 ? 5.742 13.305 -8.148 1 95.19 98 GLY A CA 1
ATOM 741 C C . GLY A 1 98 ? 4.742 14.227 -8.82 1 95.19 98 GLY A C 1
ATOM 742 O O . GLY A 1 98 ? 4.938 15.445 -8.852 1 95.19 98 GLY A O 1
ATOM 743 N N . GLY A 1 99 ? 3.469 13.781 -9.242 1 88.69 99 GLY A N 1
ATOM 744 C CA . GLY A 1 99 ? 2.445 14.586 -9.883 1 88.69 99 GLY A CA 1
ATOM 745 C C . GLY A 1 99 ? 2.824 15.031 -11.289 1 88.69 99 GLY A C 1
ATOM 746 O O . GLY A 1 99 ? 2.277 16 -11.805 1 88.69 99 GLY A O 1
ATOM 747 N N . GLY A 1 100 ? 3.312 14.336 -12.07 1 69.19 100 GLY A N 1
ATOM 748 C CA . GLY A 1 100 ? 3.67 14.695 -13.43 1 69.19 100 GLY A CA 1
ATOM 749 C C . GLY A 1 100 ? 4.578 15.906 -13.516 1 69.19 100 GLY A C 1
ATOM 750 O O . GLY A 1 100 ? 5.207 16.141 -14.547 1 69.19 100 GLY A O 1
ATOM 751 N N . ALA A 1 101 ? 4.281 16.938 -12.531 1 51.44 101 ALA A N 1
ATOM 752 C CA . ALA A 1 101 ? 5 18.203 -12.688 1 51.44 101 ALA A CA 1
ATOM 753 C C . ALA A 1 101 ? 6.508 17.969 -12.781 1 51.44 101 ALA A C 1
ATOM 755 O O . ALA A 1 101 ? 7.285 18.922 -12.875 1 51.44 101 ALA A O 1
ATOM 756 N N . LEU A 1 102 ? 6.996 16.953 -12.32 1 45.91 102 LEU A N 1
ATOM 757 C CA . LEU A 1 102 ? 8.383 17.156 -12.711 1 45.91 102 LEU A CA 1
ATOM 758 C C . LEU A 1 102 ? 8.492 17.5 -14.188 1 45.91 102 LEU A C 1
ATOM 760 O O . LEU A 1 102 ? 8.234 16.656 -15.055 1 45.91 102 LEU A O 1
ATOM 764 N N . HIS A 1 103 ? 7.859 18.562 -14.453 1 39.84 103 HIS A N 1
ATOM 765 C CA . HIS A 1 103 ? 8.148 19.266 -15.695 1 39.84 103 HIS A CA 1
ATOM 766 C C . HIS A 1 103 ? 9.57 18.984 -16.172 1 39.84 103 HIS A C 1
ATOM 768 O O . HIS A 1 103 ? 10.531 19.172 -15.43 1 39.84 103 HIS A O 1
ATOM 774 N N . GLY A 1 104 ? 9.812 17.859 -16.781 1 36.72 104 GLY A N 1
ATOM 775 C CA . GLY A 1 104 ? 10.914 17.969 -17.719 1 36.72 104 GLY A CA 1
ATOM 776 C C . GLY A 1 104 ? 11.102 19.359 -18.281 1 36.72 104 GLY A C 1
ATOM 777 O O . GLY A 1 104 ? 10.211 19.906 -18.938 1 36.72 104 GLY A O 1
ATOM 778 N N . HIS A 1 105 ? 11.398 20.375 -17.484 1 36.94 105 HIS A N 1
ATOM 779 C CA . HIS A 1 105 ? 12.078 21.438 -18.219 1 36.94 105 HIS A CA 1
ATOM 780 C C . HIS A 1 105 ? 12.852 20.875 -19.406 1 36.94 105 HIS A C 1
ATOM 782 O O . HIS A 1 105 ? 13.984 20.422 -19.266 1 36.94 105 HIS A O 1
ATOM 788 N N . SER A 1 106 ? 12.305 19.844 -20.109 1 37.75 106 SER A N 1
ATOM 789 C CA . SER A 1 106 ? 12.891 19.719 -21.438 1 37.75 106 SER A CA 1
ATOM 790 C C . SER A 1 106 ? 13.164 21.078 -22.062 1 37.75 106 SER A C 1
ATOM 792 O O . SER A 1 106 ? 12.242 21.844 -22.328 1 37.75 106 SER A O 1
ATOM 794 N N . GLN A 1 107 ? 14.031 21.781 -21.469 1 34.81 107 GLN A N 1
ATOM 795 C CA . GLN A 1 107 ? 14.625 22.859 -22.25 1 34.81 107 GLN A CA 1
ATOM 796 C C . GLN A 1 107 ? 14.555 22.562 -23.75 1 34.81 107 GLN A C 1
ATOM 798 O O . GLN A 1 107 ? 14.859 21.453 -24.172 1 34.81 107 GLN A O 1
ATOM 803 N N . PRO A 1 108 ? 13.609 23.094 -24.469 1 36.84 108 PRO A N 1
ATOM 804 C CA . PRO A 1 108 ? 13.703 23.047 -25.938 1 36.84 108 PRO A CA 1
ATOM 805 C C . PRO A 1 108 ? 15.148 23.109 -26.422 1 36.84 108 PRO A C 1
ATOM 807 O O . PRO A 1 108 ? 15.984 23.781 -25.828 1 36.84 108 PRO A O 1
ATOM 810 N N . LEU A 1 109 ? 15.719 21.953 -26.812 1 36.97 109 LEU A N 1
ATOM 811 C CA . LEU A 1 109 ? 16.969 21.953 -27.562 1 36.97 109 LEU A CA 1
ATOM 812 C C . LEU A 1 109 ? 17.078 23.203 -28.438 1 36.97 109 LEU A C 1
ATOM 814 O O . LEU A 1 109 ? 16.266 23.406 -29.344 1 36.97 109 LEU A O 1
ATOM 818 N N . ALA A 1 110 ? 17.453 24.359 -27.906 1 32.66 110 ALA A N 1
ATOM 819 C CA . ALA A 1 110 ? 17.953 25.5 -28.672 1 32.66 110 ALA A CA 1
ATOM 820 C C . ALA A 1 110 ? 18.516 25.031 -30.016 1 32.66 110 ALA A C 1
ATOM 822 O O . ALA A 1 110 ? 19.156 23.984 -30.109 1 32.66 110 ALA A O 1
ATOM 823 N N . LYS A 1 111 ? 17.844 25.438 -31.172 1 35.5 111 LYS A N 1
ATOM 824 C CA . LYS A 1 111 ? 18.234 25.453 -32.594 1 35.5 111 LYS A CA 1
ATOM 825 C C . LYS A 1 111 ? 19.734 25.734 -32.75 1 35.5 111 LYS A C 1
ATOM 827 O O . LYS A 1 111 ? 20.188 26.844 -32.469 1 35.5 111 LYS A O 1
ATOM 832 N N . ALA A 1 112 ? 20.625 24.984 -32.188 1 31.25 112 ALA A N 1
ATOM 833 C CA . ALA A 1 112 ? 22.031 25.156 -32.594 1 31.25 112 ALA A CA 1
ATOM 834 C C . ALA A 1 112 ? 22.141 25.359 -34.094 1 31.25 112 ALA A C 1
ATOM 836 O O . ALA A 1 112 ? 21.766 24.484 -34.875 1 31.25 112 ALA A O 1
ATOM 837 N N . ALA A 1 113 ? 21.922 26.594 -34.562 1 35.22 113 ALA A N 1
ATOM 838 C CA . ALA A 1 113 ? 22.234 27.203 -35.844 1 35.22 113 ALA A CA 1
ATOM 839 C C . ALA A 1 113 ? 23.562 26.703 -36.406 1 35.22 113 ALA A C 1
ATOM 841 O O . ALA A 1 113 ? 24.141 27.297 -37.312 1 35.22 113 ALA A O 1
ATOM 842 N N . GLY A 1 114 ? 24.109 25.562 -35.875 1 29.77 114 GLY A N 1
ATOM 843 C CA . GLY A 1 114 ? 25.453 25.359 -36.344 1 29.77 114 GLY A CA 1
ATOM 844 C C . GLY A 1 114 ? 25.547 25.25 -37.844 1 29.77 114 GLY A C 1
ATOM 845 O O . GLY A 1 114 ? 24.734 24.562 -38.469 1 29.77 114 GLY A O 1
ATOM 846 N N . ASP A 1 115 ? 25.922 26.391 -38.5 1 40.25 115 ASP A N 1
ATOM 847 C CA . ASP A 1 115 ? 26.469 26.625 -39.812 1 40.25 115 ASP A CA 1
ATOM 848 C C . ASP A 1 115 ? 27.406 25.5 -40.25 1 40.25 115 ASP A C 1
ATOM 850 O O . ASP A 1 115 ? 28.516 25.391 -39.719 1 40.25 115 ASP A O 1
ATOM 854 N N . PHE A 1 116 ? 27.094 24.266 -40.062 1 33.56 116 PHE A N 1
ATOM 855 C CA . PHE A 1 116 ? 28.062 23.344 -40.625 1 33.56 116 PHE A CA 1
ATOM 856 C C . PHE A 1 116 ? 28.391 23.719 -42.062 1 33.56 116 PHE A C 1
ATOM 858 O O . PHE A 1 116 ? 27.516 23.641 -42.938 1 33.56 116 PHE A O 1
ATOM 865 N N . ASP A 1 117 ? 29.156 24.781 -42.281 1 38.31 117 ASP A N 1
ATOM 866 C CA . ASP A 1 117 ? 29.844 25.109 -43.5 1 38.31 117 ASP A CA 1
ATOM 867 C C . ASP A 1 117 ? 30.469 23.859 -44.125 1 38.31 117 ASP A C 1
ATOM 869 O O . ASP A 1 117 ? 31.297 23.188 -43.5 1 38.31 117 ASP A O 1
ATOM 873 N N . PHE A 1 118 ? 29.672 23.016 -44.812 1 32.62 118 PHE A N 1
ATOM 874 C CA . PHE A 1 118 ? 30.25 22.031 -45.719 1 32.62 118 PHE A CA 1
ATOM 875 C C . PHE A 1 118 ? 31.406 22.625 -46.5 1 32.62 118 PHE A C 1
ATOM 877 O O . PHE A 1 118 ? 31.219 23.578 -47.281 1 32.62 118 PHE A O 1
ATOM 884 N N . PHE A 1 119 ? 32.531 22.672 -45.719 1 28.77 119 PHE A N 1
ATOM 885 C CA . PHE A 1 119 ? 33.656 22.781 -46.625 1 28.77 119 PHE A CA 1
ATOM 886 C C . PHE A 1 119 ? 33.656 21.594 -47.594 1 28.77 119 PHE A C 1
ATOM 888 O O . PHE A 1 119 ? 33.156 20.531 -47.281 1 28.77 119 PHE A O 1
ATOM 895 N N . MET B 1 1 ? -13.586 13.141 19.969 1 58.53 1 MET B N 1
ATOM 896 C CA . MET B 1 1 ? -12.969 12.438 18.844 1 58.53 1 MET B CA 1
ATOM 897 C C . MET B 1 1 ? -11.445 12.484 18.938 1 58.53 1 MET B C 1
ATOM 899 O O . MET B 1 1 ? -10.875 13.555 19.172 1 58.53 1 MET B O 1
ATOM 903 N N . ILE B 1 2 ? -10.867 11.266 19.328 1 75.88 2 ILE B N 1
ATOM 904 C CA . ILE B 1 2 ? -9.453 11.289 19.703 1 75.88 2 ILE B CA 1
ATOM 905 C C . ILE B 1 2 ? -8.602 11.594 18.484 1 75.88 2 ILE B C 1
ATOM 907 O O . ILE B 1 2 ? -8.758 10.961 17.438 1 75.88 2 ILE B O 1
ATOM 911 N N . GLU B 1 3 ? -7.988 12.711 18.484 1 92.44 3 GLU B N 1
ATOM 912 C CA . GLU B 1 3 ? -7.02 13.117 17.469 1 92.44 3 GLU B CA 1
ATOM 913 C C . GLU B 1 3 ? -5.641 12.531 17.766 1 92.44 3 GLU B C 1
ATOM 915 O O . GLU B 1 3 ? -5.277 12.336 18.938 1 92.44 3 GLU B O 1
ATOM 920 N N . GLU B 1 4 ? -5.043 12.188 16.688 1 95.44 4 GLU B N 1
ATOM 921 C CA . GLU B 1 4 ? -3.689 11.656 16.828 1 95.44 4 GLU B CA 1
ATOM 922 C C . GLU B 1 4 ? -2.717 12.398 15.906 1 95.44 4 GLU B C 1
ATOM 924 O O . GLU B 1 4 ? -3.131 13.031 14.938 1 95.44 4 GLU B O 1
ATOM 929 N N . ALA B 1 5 ? -1.451 12.281 16.328 1 97.5 5 ALA B N 1
ATOM 930 C CA . ALA B 1 5 ? -0.406 12.898 15.516 1 97.5 5 ALA B CA 1
ATOM 931 C C . ALA B 1 5 ? -0.301 12.219 14.156 1 97.5 5 ALA B C 1
ATOM 933 O O . ALA B 1 5 ? -0.228 10.992 14.07 1 97.5 5 ALA B O 1
ATOM 934 N N . LEU B 1 6 ? -0.279 13.055 13.133 1 98 6 LEU B N 1
ATOM 935 C CA . LEU B 1 6 ? -0.274 12.531 11.773 1 98 6 LEU B CA 1
ATOM 936 C C . LEU B 1 6 ? 0.953 11.664 11.531 1 98 6 LEU B C 1
ATOM 938 O O . LEU B 1 6 ? 0.851 10.594 10.922 1 98 6 LEU B O 1
ATOM 942 N N . PRO B 1 7 ? 2.152 11.969 12 1 98.31 7 PRO B N 1
ATOM 943 C CA . PRO B 1 7 ? 3.295 11.078 11.766 1 98.31 7 PRO B CA 1
ATOM 944 C C . PRO B 1 7 ? 3.09 9.68 12.344 1 98.31 7 PRO B C 1
ATOM 946 O O . PRO B 1 7 ? 3.512 8.695 11.742 1 98.31 7 PRO B O 1
ATOM 949 N N . ALA B 1 8 ? 2.434 9.609 13.43 1 97.88 8 ALA B N 1
ATOM 950 C CA . ALA B 1 8 ? 2.182 8.297 14.023 1 97.88 8 ALA B CA 1
ATOM 951 C C . ALA B 1 8 ? 1.25 7.465 13.148 1 97.88 8 ALA B C 1
ATOM 953 O O . ALA B 1 8 ? 1.46 6.262 12.977 1 97.88 8 ALA B O 1
ATOM 954 N N . VAL B 1 9 ? 0.244 8.078 12.625 1 98 9 VAL B N 1
ATOM 955 C CA . VAL B 1 9 ? -0.697 7.398 11.734 1 98 9 VAL B CA 1
ATOM 956 C C . VAL B 1 9 ? 0.027 6.918 10.484 1 98 9 VAL B C 1
ATOM 958 O O . VAL B 1 9 ? -0.151 5.777 10.055 1 98 9 VAL B O 1
ATOM 961 N N . LEU B 1 10 ? 0.876 7.77 9.938 1 98.56 10 LEU B N 1
ATOM 962 C CA . LEU B 1 10 ? 1.598 7.43 8.711 1 98.56 10 LEU B CA 1
ATOM 963 C C . LEU B 1 10 ? 2.57 6.281 8.961 1 98.56 10 LEU B C 1
ATOM 965 O O . LEU B 1 10 ? 2.748 5.414 8.102 1 98.56 10 LEU B O 1
ATOM 969 N N . LEU B 1 11 ? 3.113 6.172 10.133 1 98.44 11 LEU B N 1
ATOM 970 C CA . LEU B 1 11 ? 4.043 5.09 10.438 1 98.44 11 LEU B CA 1
ATOM 971 C C . LEU B 1 11 ? 3.301 3.766 10.586 1 98.44 11 LEU B C 1
ATOM 973 O O . LEU B 1 11 ? 3.832 2.711 10.234 1 98.44 11 LEU B O 1
ATOM 977 N N . ARG B 1 12 ? 2.086 3.824 11.094 1 98.5 12 ARG B N 1
ATOM 978 C CA . ARG B 1 12 ? 1.286 2.604 11.133 1 98.5 12 ARG B CA 1
ATOM 979 C C . ARG B 1 12 ? 0.937 2.137 9.727 1 98.5 12 ARG B C 1
ATOM 981 O O . ARG B 1 12 ? 0.931 0.935 9.445 1 98.5 12 ARG B O 1
ATOM 988 N N . ILE B 1 13 ? 0.645 3.078 8.867 1 98.75 13 ILE B N 1
ATOM 989 C CA . ILE B 1 13 ? 0.379 2.758 7.465 1 98.75 13 ILE B CA 1
ATOM 990 C C . ILE B 1 13 ? 1.612 2.109 6.84 1 98.75 13 ILE B C 1
ATOM 992 O O . ILE B 1 13 ? 1.504 1.098 6.145 1 98.75 13 ILE B O 1
ATOM 996 N N . VAL B 1 14 ? 2.793 2.654 7.117 1 98.88 14 VAL B N 1
ATOM 997 C CA . VAL B 1 14 ? 4.047 2.105 6.609 1 98.88 14 VAL B CA 1
ATOM 998 C C . VAL B 1 14 ? 4.203 0.659 7.074 1 98.88 14 VAL B C 1
ATOM 1000 O O . VAL B 1 14 ? 4.523 -0.224 6.277 1 98.88 14 VAL B O 1
ATOM 1003 N N . SER B 1 15 ? 3.912 0.398 8.297 1 98.69 15 SER B N 1
ATOM 1004 C CA . SER B 1 15 ? 4.012 -0.956 8.836 1 98.69 15 SER B CA 1
ATOM 1005 C C . SER B 1 15 ? 3.053 -1.904 8.125 1 98.69 15 SER B C 1
ATOM 1007 O O . SER B 1 15 ? 3.43 -3.021 7.762 1 98.69 15 SER B O 1
ATOM 1009 N N . GLU B 1 16 ? 1.841 -1.492 7.895 1 98.62 16 GLU B N 1
ATOM 1010 C CA . GLU B 1 16 ? 0.861 -2.318 7.195 1 98.62 16 GLU B CA 1
ATOM 1011 C C . GLU B 1 16 ? 1.295 -2.594 5.762 1 98.62 16 GLU B C 1
ATOM 1013 O O . GLU B 1 16 ? 1.06 -3.684 5.234 1 98.62 16 GLU B O 1
ATOM 1018 N N . LEU B 1 17 ? 1.912 -1.575 5.152 1 98.88 17 LEU B N 1
ATOM 1019 C CA . LEU B 1 17 ? 2.398 -1.773 3.791 1 98.88 17 LEU B CA 1
ATOM 1020 C C . LEU B 1 17 ? 3.502 -2.826 3.756 1 98.88 17 LEU B C 1
ATOM 1022 O O . LEU B 1 17 ? 3.566 -3.635 2.828 1 98.88 17 LEU B O 1
ATOM 1026 N N . HIS B 1 18 ? 4.352 -2.865 4.738 1 98.75 18 HIS B N 1
ATOM 1027 C CA . HIS B 1 18 ? 5.367 -3.91 4.816 1 98.75 18 HIS B CA 1
ATOM 1028 C C . HIS B 1 18 ? 4.73 -5.281 5.02 1 98.75 18 HIS B C 1
ATOM 1030 O O . HIS B 1 18 ? 5.195 -6.277 4.457 1 98.75 18 HIS B O 1
ATOM 1036 N N . ASP B 1 19 ? 3.678 -5.262 5.773 1 98 19 ASP B N 1
ATOM 1037 C CA . ASP B 1 19 ? 2.941 -6.512 5.941 1 98 19 ASP B CA 1
ATOM 1038 C C . ASP B 1 19 ? 2.354 -6.984 4.613 1 98 19 ASP B C 1
ATOM 1040 O O . ASP B 1 19 ? 2.389 -8.18 4.301 1 98 19 ASP B O 1
ATOM 1044 N N . VAL B 1 20 ? 1.786 -6.055 3.85 1 98.44 20 VAL B N 1
ATOM 1045 C CA . VAL B 1 20 ? 1.238 -6.395 2.541 1 98.44 20 VAL B CA 1
ATOM 1046 C C . VAL B 1 20 ? 2.346 -6.945 1.645 1 98.44 20 VAL B C 1
ATOM 1048 O O . VAL B 1 20 ? 2.168 -7.973 0.989 1 98.44 20 VAL B O 1
ATOM 1051 N N . ALA B 1 21 ? 3.518 -6.27 1.623 1 98.62 21 ALA B N 1
ATOM 1052 C CA . ALA B 1 21 ? 4.641 -6.742 0.82 1 98.62 21 ALA B CA 1
ATOM 1053 C C . ALA B 1 21 ? 5.035 -8.164 1.211 1 98.62 21 ALA B C 1
ATOM 1055 O O . ALA B 1 21 ? 5.277 -9.008 0.345 1 98.62 21 ALA B O 1
ATOM 1056 N N . TYR B 1 22 ? 5.027 -8.445 2.475 1 97.62 22 TYR B N 1
ATOM 1057 C CA . TYR B 1 22 ? 5.363 -9.773 2.977 1 97.62 22 TYR B CA 1
ATOM 1058 C C . TYR B 1 22 ? 4.34 -10.805 2.518 1 97.62 22 TYR B C 1
ATOM 1060 O O . TYR B 1 22 ? 4.707 -11.906 2.109 1 97.62 22 TYR B O 1
ATOM 1068 N N . LEU B 1 23 ? 3.086 -10.438 2.615 1 96.62 23 LEU B N 1
ATOM 1069 C CA . LEU B 1 23 ? 2.016 -11.32 2.176 1 96.62 23 LEU B CA 1
ATOM 1070 C C . LEU B 1 23 ? 2.164 -11.664 0.697 1 96.62 23 LEU B C 1
ATOM 1072 O O . LEU B 1 23 ? 2.014 -12.82 0.304 1 96.62 23 LEU B O 1
ATOM 1076 N N . ILE B 1 24 ? 2.443 -10.68 -0.129 1 97.88 24 ILE B N 1
ATOM 1077 C CA . ILE B 1 24 ? 2.615 -10.883 -1.562 1 97.88 24 ILE B CA 1
ATOM 1078 C C . ILE B 1 24 ? 3.816 -11.797 -1.812 1 97.88 24 ILE B C 1
ATOM 1080 O O . ILE B 1 24 ? 3.738 -12.727 -2.617 1 97.88 24 ILE B O 1
ATOM 1084 N N . GLU B 1 25 ? 4.887 -11.586 -1.118 1 96.75 25 GLU B N 1
ATOM 1085 C CA . GLU B 1 25 ? 6.102 -12.383 -1.262 1 96.75 25 GLU B CA 1
ATOM 1086 C C . GLU B 1 25 ? 5.84 -13.852 -0.946 1 96.75 25 GLU B C 1
ATOM 1088 O O . GLU B 1 25 ? 6.496 -14.742 -1.5 1 96.75 25 GLU B O 1
ATOM 1093 N N . ARG B 1 26 ? 4.953 -14.078 -0.118 1 93.94 26 ARG B N 1
ATOM 1094 C CA . ARG B 1 26 ? 4.68 -15.445 0.323 1 93.94 26 ARG B CA 1
ATOM 1095 C C . ARG B 1 26 ? 3.934 -16.234 -0.751 1 93.94 26 ARG B C 1
ATOM 1097 O O . ARG B 1 26 ? 3.861 -17.453 -0.691 1 93.94 26 ARG B O 1
ATOM 1104 N N . ILE B 1 27 ? 3.428 -15.523 -1.732 1 91.19 27 ILE B N 1
ATOM 1105 C CA . ILE B 1 27 ? 2.697 -16.172 -2.814 1 91.19 27 ILE B CA 1
ATOM 1106 C C . ILE B 1 27 ? 3.662 -17 -3.666 1 91.19 27 ILE B C 1
ATOM 1108 O O . ILE B 1 27 ? 3.326 -18.094 -4.105 1 91.19 27 ILE B O 1
ATOM 1112 N N . GLU B 1 28 ? 4.895 -16.469 -3.869 1 89.5 28 GLU B N 1
ATOM 1113 C CA . GLU B 1 28 ? 5.844 -17.094 -4.785 1 89.5 28 GLU B CA 1
ATOM 1114 C C . GLU B 1 28 ? 6.191 -18.516 -4.344 1 89.5 28 GLU B C 1
ATOM 1116 O O . GLU B 1 28 ? 6.051 -19.453 -5.117 1 89.5 28 GLU B O 1
ATOM 1121 N N . PRO B 1 29 ? 6.621 -18.766 -3.158 1 87.25 29 PRO 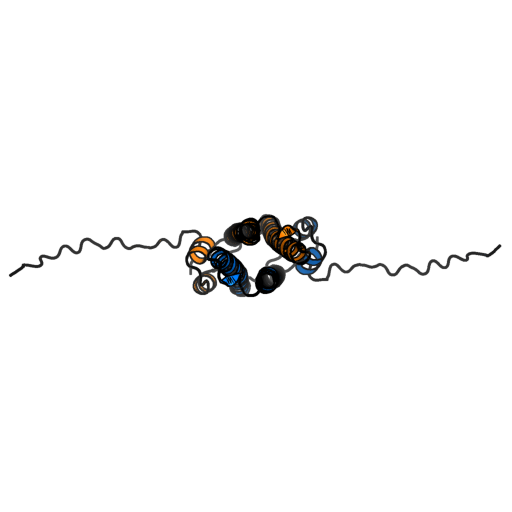B N 1
ATOM 1122 C CA . PRO B 1 29 ? 6.93 -20.125 -2.746 1 87.25 29 PRO B CA 1
ATOM 1123 C C . PRO B 1 29 ? 5.707 -21.047 -2.785 1 87.25 29 PRO B C 1
ATOM 1125 O O . PRO B 1 29 ? 5.828 -22.234 -3.094 1 87.25 29 PRO B O 1
ATOM 1128 N N . GLN B 1 30 ? 4.547 -20.531 -2.496 1 84.12 30 GLN B N 1
ATOM 1129 C CA . GLN B 1 30 ? 3.32 -21.312 -2.561 1 84.12 30 GLN B CA 1
ATOM 1130 C C . GLN B 1 30 ? 3.025 -21.766 -3.99 1 84.12 30 GLN B C 1
ATOM 1132 O O . GLN B 1 30 ? 2.59 -22.891 -4.219 1 84.12 30 GLN B O 1
ATOM 1137 N N . LEU B 1 31 ? 3.295 -20.922 -4.934 1 82.75 31 LEU B N 1
ATOM 1138 C CA . LEU B 1 31 ? 3.104 -21.234 -6.348 1 82.75 31 LEU B CA 1
ATOM 1139 C C . LEU B 1 31 ? 4.086 -22.312 -6.809 1 82.75 31 LEU B C 1
ATOM 1141 O O . LEU B 1 31 ? 3.713 -23.219 -7.547 1 82.75 31 LEU B O 1
ATOM 1145 N N . LEU B 1 32 ? 5.301 -22.172 -6.465 1 81.56 32 LEU B N 1
ATOM 1146 C CA . LEU B 1 32 ? 6.32 -23.141 -6.848 1 81.56 32 LEU B CA 1
ATOM 1147 C C . LEU B 1 32 ? 6 -24.531 -6.285 1 81.56 32 LEU B C 1
ATOM 1149 O O . LEU B 1 32 ? 6.25 -25.547 -6.941 1 81.56 32 LEU B O 1
ATOM 1153 N N . GLU B 1 33 ? 5.434 -24.516 -5.125 1 79.94 33 GLU B N 1
ATOM 1154 C CA . GLU B 1 33 ? 5.023 -25.781 -4.52 1 79.94 33 GLU B CA 1
ATOM 1155 C C . GLU B 1 33 ? 3.885 -26.422 -5.309 1 79.94 33 GLU B C 1
ATOM 1157 O O . GLU B 1 33 ? 3.842 -27.656 -5.461 1 79.94 33 GLU B O 1
ATOM 1162 N N . LEU B 1 34 ? 3 -25.656 -5.871 1 75.56 34 LEU B N 1
ATOM 1163 C CA . LEU B 1 34 ? 1.852 -26.125 -6.641 1 75.56 34 LEU B CA 1
ATOM 1164 C C . LEU B 1 34 ? 2.295 -26.703 -7.984 1 75.56 34 LEU B C 1
ATOM 1166 O O . LEU B 1 34 ? 1.747 -27.703 -8.445 1 75.56 34 LEU B O 1
ATOM 1170 N N . GLY B 1 35 ? 3.121 -25.922 -8.68 1 72.81 35 GLY B N 1
ATOM 1171 C CA . GLY B 1 35 ? 3.502 -26.328 -10.023 1 72.81 35 GLY B CA 1
ATOM 1172 C C . GLY B 1 35 ? 4.59 -27.375 -10.047 1 72.81 35 GLY B C 1
ATOM 1173 O O . GLY B 1 35 ? 4.789 -28.047 -11.062 1 72.81 35 GLY B O 1
ATOM 1174 N N . GLY B 1 36 ? 5.137 -27.625 -8.898 1 67.81 36 GLY B N 1
ATOM 1175 C CA . GLY B 1 36 ? 6.266 -28.547 -8.891 1 67.81 36 GLY B CA 1
ATOM 1176 C C . GLY B 1 36 ? 7.473 -28.016 -9.633 1 67.81 36 GLY B C 1
ATOM 1177 O O . GLY B 1 36 ? 7.566 -26.812 -9.898 1 67.81 36 GLY B O 1
ATOM 1178 N N . THR B 1 37 ? 8.438 -28.797 -9.875 1 62.31 37 THR B N 1
ATOM 1179 C CA . THR B 1 37 ? 9.742 -28.484 -10.438 1 62.31 37 THR B CA 1
ATOM 1180 C C . THR B 1 37 ? 9.594 -27.969 -11.867 1 62.31 37 THR B C 1
ATOM 1182 O O . THR B 1 37 ? 10.445 -27.219 -12.352 1 62.31 37 THR B O 1
ATOM 1185 N N . SER B 1 38 ? 8.562 -28.266 -12.469 1 67.44 38 SER B N 1
ATOM 1186 C CA . SER B 1 38 ? 8.492 -27.984 -13.891 1 67.44 38 SER B CA 1
ATOM 1187 C C . SER B 1 38 ? 7.719 -26.688 -14.164 1 67.44 38 SER B C 1
ATOM 1189 O O . SER B 1 38 ? 7.699 -26.203 -15.289 1 67.44 38 SER B O 1
ATOM 1191 N N . VAL B 1 39 ? 7.156 -26.109 -13.195 1 70.88 39 VAL B N 1
ATOM 1192 C CA . VAL B 1 39 ? 6.27 -24.969 -13.406 1 70.88 39 VAL B CA 1
ATOM 1193 C C . VAL B 1 39 ? 7.082 -23.766 -13.883 1 70.88 39 VAL B C 1
ATOM 1195 O O . VAL B 1 39 ? 6.629 -23.016 -14.75 1 70.88 39 VAL B O 1
ATOM 1198 N N . LEU B 1 40 ? 8.32 -23.766 -13.391 1 70.06 40 LEU B N 1
ATOM 1199 C CA . LEU B 1 40 ? 9.141 -22.609 -13.727 1 70.06 40 LEU B CA 1
ATOM 1200 C C . LEU B 1 40 ? 9.633 -22.688 -15.172 1 70.06 40 LEU B C 1
ATOM 1202 O O . LEU B 1 40 ? 10.094 -21.703 -15.734 1 70.06 40 LEU B O 1
ATOM 1206 N N . ASP B 1 41 ? 9.391 -23.844 -15.688 1 74.12 41 ASP B N 1
ATOM 1207 C CA . ASP B 1 41 ? 9.836 -24.016 -17.062 1 74.12 41 ASP B CA 1
ATOM 1208 C C . ASP B 1 41 ? 8.82 -23.438 -18.047 1 74.12 41 ASP B C 1
ATOM 1210 O O . ASP B 1 41 ? 9.117 -23.281 -19.234 1 74.12 41 ASP B O 1
ATOM 1214 N N . HIS B 1 42 ? 7.723 -23.109 -17.578 1 74.88 42 HIS B N 1
ATOM 1215 C CA . HIS B 1 42 ? 6.68 -22.547 -18.422 1 74.88 42 HIS B CA 1
ATOM 1216 C C . HIS B 1 42 ? 6.805 -21.031 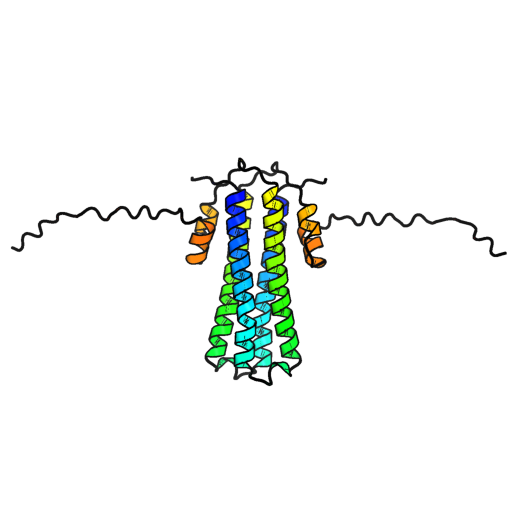-18.5 1 74.88 42 HIS B C 1
ATOM 1218 O O . HIS B 1 42 ? 6.988 -20.359 -17.484 1 74.88 42 HIS B O 1
ATOM 1224 N N . PRO B 1 43 ? 6.863 -20.516 -19.766 1 76.25 43 PRO B N 1
ATOM 1225 C CA . PRO B 1 43 ? 7.004 -19.062 -19.953 1 76.25 43 PRO B CA 1
ATOM 1226 C C . PRO B 1 43 ? 5.988 -18.266 -19.141 1 76.25 43 PRO B C 1
ATOM 1228 O O . PRO B 1 43 ? 6.312 -17.203 -18.609 1 76.25 43 PRO B O 1
ATOM 1231 N N . ASP B 1 44 ? 4.844 -18.797 -18.969 1 78.31 44 ASP B N 1
ATOM 1232 C CA . ASP B 1 44 ? 3.793 -18.094 -18.25 1 78.31 44 ASP B CA 1
ATOM 1233 C C . ASP B 1 44 ? 4.109 -18 -16.75 1 78.31 44 ASP B C 1
ATOM 1235 O O . ASP B 1 44 ? 3.639 -17.094 -16.062 1 78.31 44 ASP B O 1
ATOM 1239 N N . SER B 1 45 ? 4.867 -18.938 -16.359 1 82.56 45 SER B N 1
ATOM 1240 C CA . SER B 1 45 ? 5.277 -18.906 -14.961 1 82.56 45 SER B CA 1
ATOM 1241 C C . SER B 1 45 ? 6.199 -17.719 -14.68 1 82.56 45 SER B C 1
ATOM 1243 O O . SER B 1 45 ? 6.098 -17.078 -13.633 1 82.56 45 SER B O 1
ATOM 1245 N N . LEU B 1 46 ? 7.055 -17.422 -15.617 1 84.88 46 LEU B N 1
ATOM 1246 C CA . LEU B 1 46 ? 7.973 -16.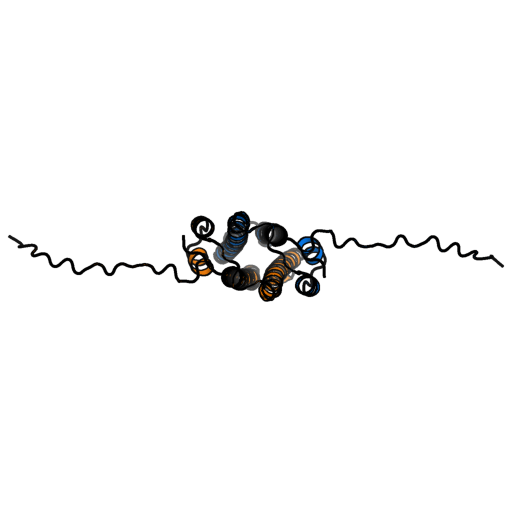297 -15.469 1 84.88 46 LEU B CA 1
ATOM 1247 C C . LEU B 1 46 ? 7.207 -14.977 -15.398 1 84.88 46 LEU B C 1
ATOM 1249 O O . LEU B 1 46 ? 7.57 -14.086 -14.625 1 84.88 46 LEU B O 1
ATOM 1253 N N . LYS B 1 47 ? 6.18 -14.883 -16.125 1 88.19 47 LYS B N 1
ATOM 1254 C CA . LYS B 1 47 ? 5.355 -13.68 -16.125 1 88.19 47 LYS B CA 1
ATOM 1255 C C . LYS B 1 47 ? 4.699 -13.477 -14.758 1 88.19 47 LYS B C 1
ATOM 1257 O O . LYS B 1 47 ? 4.625 -12.352 -14.258 1 88.19 47 LYS B O 1
ATOM 1262 N N . VAL B 1 48 ? 4.25 -14.555 -14.172 1 89.19 48 VAL B N 1
ATOM 1263 C CA . VAL B 1 48 ? 3.633 -14.492 -12.852 1 89.19 48 VAL B CA 1
ATOM 1264 C C . VAL B 1 48 ? 4.664 -14.062 -11.812 1 89.19 48 VAL B C 1
ATOM 1266 O O . VAL B 1 48 ? 4.391 -13.188 -10.984 1 89.19 48 VAL B O 1
ATOM 1269 N N . MET B 1 49 ? 5.82 -14.625 -11.953 1 90.31 49 MET B N 1
ATOM 1270 C CA . MET B 1 49 ? 6.891 -14.281 -11.023 1 90.31 49 MET B CA 1
ATOM 1271 C C . MET B 1 49 ? 7.262 -12.805 -11.141 1 90.31 49 MET B C 1
ATOM 1273 O O . MET B 1 49 ? 7.469 -12.133 -10.133 1 90.31 49 MET B O 1
ATOM 1277 N N . GLN B 1 50 ? 7.316 -12.391 -12.297 1 92.44 50 GLN B N 1
ATOM 1278 C CA . GLN B 1 50 ? 7.633 -10.984 -12.531 1 92.44 50 GLN B CA 1
ATOM 1279 C C . GLN B 1 50 ? 6.531 -10.078 -11.992 1 92.44 50 GLN B C 1
ATOM 1281 O O . GLN B 1 50 ? 6.816 -9.008 -11.453 1 92.44 50 GLN B O 1
ATOM 1286 N N . GLY B 1 51 ? 5.324 -10.445 -12.148 1 93.94 51 GLY B N 1
ATOM 1287 C CA . GLY B 1 51 ? 4.207 -9.695 -11.594 1 93.94 51 GLY B CA 1
ATOM 1288 C C . GLY B 1 51 ? 4.246 -9.602 -10.086 1 93.94 51 GLY B C 1
ATOM 1289 O O . GLY B 1 51 ? 4.016 -8.531 -9.516 1 93.94 51 GLY B O 1
ATOM 1290 N N . ILE B 1 52 ? 4.559 -10.719 -9.469 1 95.31 52 ILE B N 1
ATOM 1291 C CA . ILE B 1 52 ? 4.68 -10.75 -8.016 1 95.31 52 ILE B CA 1
ATOM 1292 C C . ILE B 1 52 ? 5.805 -9.82 -7.57 1 95.31 52 ILE B C 1
ATOM 1294 O O . ILE B 1 52 ? 5.617 -8.992 -6.676 1 95.31 52 ILE B O 1
ATOM 1298 N 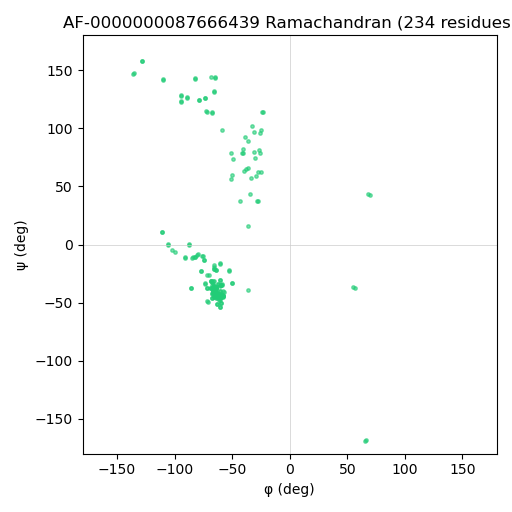N . ASP B 1 53 ? 6.922 -9.906 -8.25 1 96.44 53 ASP B N 1
ATOM 1299 C CA . ASP B 1 53 ? 8.062 -9.062 -7.922 1 96.44 53 ASP B CA 1
ATOM 1300 C C . ASP B 1 53 ? 7.711 -7.582 -8.055 1 96.44 53 ASP B C 1
ATOM 1302 O O . ASP B 1 53 ? 8.039 -6.781 -7.176 1 96.44 53 ASP B O 1
ATOM 1306 N N . LEU B 1 54 ? 7.031 -7.25 -9.102 1 97.25 54 LEU B N 1
ATOM 1307 C CA . LEU B 1 54 ? 6.645 -5.863 -9.336 1 97.25 54 LEU B CA 1
ATOM 1308 C C . LEU B 1 54 ? 5.703 -5.367 -8.242 1 97.25 54 LEU B C 1
ATOM 1310 O O . LEU B 1 54 ? 5.875 -4.262 -7.727 1 97.25 54 LEU B O 1
ATOM 1314 N N . ALA B 1 55 ? 4.785 -6.156 -7.887 1 97.88 55 ALA B N 1
ATOM 1315 C CA . ALA B 1 55 ? 3.842 -5.781 -6.84 1 97.88 55 ALA B CA 1
ATOM 1316 C C . ALA B 1 55 ? 4.562 -5.531 -5.516 1 97.88 55 ALA B C 1
ATOM 1318 O O . ALA B 1 55 ? 4.273 -4.551 -4.82 1 97.88 55 ALA B O 1
ATOM 1319 N N . VAL B 1 56 ? 5.52 -6.414 -5.172 1 98.44 56 VAL B N 1
ATOM 1320 C CA . VAL B 1 56 ? 6.289 -6.266 -3.943 1 98.44 56 VAL B CA 1
ATOM 1321 C C . VAL B 1 56 ? 7.102 -4.973 -3.992 1 98.44 56 VAL B C 1
ATOM 1323 O O . VAL B 1 56 ? 7.102 -4.195 -3.035 1 98.44 56 VAL B O 1
ATOM 1326 N N . GLN B 1 57 ? 7.695 -4.746 -5.117 1 97.81 57 GLN B N 1
ATOM 1327 C CA . GLN B 1 57 ? 8.555 -3.58 -5.285 1 97.81 57 GLN B CA 1
ATOM 1328 C C . GLN B 1 57 ? 7.75 -2.287 -5.195 1 97.81 57 GLN B C 1
ATOM 1330 O O . GLN B 1 57 ? 8.164 -1.335 -4.531 1 97.81 57 GLN B O 1
ATOM 1335 N N . LYS B 1 58 ? 6.652 -2.252 -5.84 1 98.69 58 LYS B N 1
ATOM 1336 C CA . LYS B 1 58 ? 5.793 -1.071 -5.777 1 98.69 58 LYS B CA 1
ATOM 1337 C C . LYS B 1 58 ? 5.293 -0.831 -4.355 1 98.69 58 LYS B C 1
ATOM 1339 O O . LYS B 1 58 ? 5.309 0.302 -3.871 1 98.69 58 LYS B O 1
ATOM 1344 N N . THR B 1 59 ? 4.871 -1.893 -3.688 1 98.88 59 THR B N 1
ATOM 1345 C CA . THR B 1 59 ? 4.367 -1.772 -2.324 1 98.88 59 THR B CA 1
ATOM 1346 C C . THR B 1 59 ? 5.449 -1.228 -1.395 1 98.88 59 THR B C 1
ATOM 1348 O O . THR B 1 59 ? 5.211 -0.275 -0.648 1 98.88 59 THR B O 1
ATOM 1351 N N . ARG B 1 60 ? 6.625 -1.802 -1.483 1 98.75 60 ARG B N 1
ATOM 1352 C CA . ARG B 1 60 ? 7.734 -1.349 -0.652 1 98.75 60 ARG B CA 1
ATOM 1353 C C . ARG B 1 60 ? 8.148 0.073 -1.021 1 98.75 60 ARG B C 1
ATOM 1355 O O . ARG B 1 60 ? 8.547 0.854 -0.152 1 98.75 60 ARG B O 1
ATOM 1362 N N . GLY B 1 61 ? 8.078 0.316 -2.273 1 98.69 61 GLY B N 1
ATOM 1363 C CA . GLY B 1 61 ? 8.367 1.668 -2.723 1 98.69 61 GLY B CA 1
ATOM 1364 C C . GLY B 1 61 ? 7.441 2.709 -2.127 1 98.69 61 GLY B C 1
ATOM 1365 O O . GLY B 1 61 ? 7.887 3.783 -1.716 1 98.69 61 GLY B O 1
ATOM 1366 N N . ILE B 1 62 ? 6.188 2.445 -2.064 1 98.88 62 ILE B N 1
ATOM 1367 C CA . ILE B 1 62 ? 5.215 3.35 -1.46 1 98.88 62 ILE B CA 1
ATOM 1368 C C . ILE B 1 62 ? 5.512 3.502 0.03 1 98.88 62 ILE B C 1
ATOM 1370 O O . ILE B 1 62 ? 5.473 4.613 0.566 1 98.88 62 ILE B O 1
ATOM 1374 N N . ALA B 1 63 ? 5.812 2.357 0.714 1 98.88 63 ALA B N 1
ATOM 1375 C CA . ALA B 1 63 ? 6.141 2.4 2.137 1 98.88 63 ALA B CA 1
ATOM 1376 C C . ALA B 1 63 ? 7.34 3.309 2.395 1 98.88 63 ALA B C 1
ATOM 1378 O O . ALA B 1 63 ? 7.312 4.145 3.301 1 98.88 63 ALA B O 1
ATOM 1379 N N . GLU B 1 64 ? 8.312 3.146 1.582 1 98.75 64 GLU B N 1
ATOM 1380 C CA . GLU B 1 64 ? 9.531 3.938 1.748 1 98.75 64 GLU B CA 1
ATOM 1381 C C . GLU B 1 64 ? 9.266 5.418 1.487 1 98.75 64 GLU B C 1
ATOM 1383 O O . GLU B 1 64 ? 9.789 6.281 2.189 1 98.75 64 GLU B O 1
ATOM 1388 N N . PHE B 1 65 ? 8.484 5.688 0.529 1 98.62 65 PHE B N 1
ATOM 1389 C CA . PHE B 1 65 ? 8.109 7.062 0.208 1 98.62 65 PHE B CA 1
ATOM 1390 C C . PHE B 1 65 ? 7.406 7.719 1.39 1 98.62 65 PHE B C 1
ATOM 1392 O O . PHE B 1 65 ? 7.805 8.797 1.836 1 98.62 65 PHE B O 1
ATOM 1399 N N . ILE B 1 66 ? 6.434 7.062 1.929 1 98.81 66 ILE B N 1
ATOM 1400 C CA . ILE B 1 66 ? 5.672 7.59 3.053 1 98.81 66 ILE B CA 1
ATOM 1401 C C . ILE B 1 66 ? 6.586 7.762 4.266 1 98.81 66 ILE B C 1
ATOM 1403 O O . ILE B 1 66 ? 6.547 8.797 4.938 1 98.81 66 ILE B O 1
ATOM 1407 N N . ASP B 1 67 ? 7.402 6.785 4.508 1 98.75 67 ASP B N 1
ATOM 1408 C CA . ASP B 1 67 ? 8.32 6.844 5.645 1 98.75 67 ASP B CA 1
ATOM 1409 C C . ASP B 1 67 ? 9.219 8.07 5.562 1 98.75 67 ASP B C 1
ATOM 1411 O O . ASP B 1 67 ? 9.406 8.781 6.551 1 98.75 67 ASP B O 1
ATOM 1415 N N . THR B 1 68 ? 9.727 8.297 4.371 1 98.19 68 THR B N 1
ATOM 1416 C CA . THR B 1 68 ? 10.656 9.398 4.156 1 98.19 68 THR B CA 1
ATOM 1417 C C . THR B 1 68 ? 9.938 10.742 4.324 1 98.19 68 THR B C 1
ATOM 1419 O O . THR B 1 68 ? 10.453 11.641 4.988 1 98.19 68 THR B O 1
ATOM 1422 N N . ILE B 1 69 ? 8.695 10.891 3.791 1 97.62 69 ILE B N 1
ATOM 1423 C CA . ILE B 1 69 ? 7.969 12.156 3.908 1 97.62 69 ILE B CA 1
ATOM 1424 C C . ILE B 1 69 ? 7.574 12.383 5.363 1 97.62 69 ILE B C 1
ATOM 1426 O O . ILE B 1 69 ? 7.523 13.531 5.824 1 97.62 69 ILE B O 1
ATOM 1430 N N . THR B 1 70 ? 7.328 11.281 6.082 1 97.88 70 THR B N 1
ATOM 1431 C CA . THR B 1 70 ? 6.91 11.367 7.477 1 97.88 70 THR B CA 1
ATOM 1432 C C . THR B 1 70 ? 7.957 12.109 8.305 1 97.88 70 THR B C 1
ATOM 1434 O O . THR B 1 70 ? 7.617 12.844 9.234 1 97.88 70 THR B O 1
ATOM 1437 N N . GLY B 1 71 ? 9.203 11.93 7.957 1 96.56 71 GLY B N 1
ATOM 1438 C CA . GLY B 1 71 ? 10.289 12.57 8.672 1 96.56 71 GLY B CA 1
ATOM 1439 C C . GLY B 1 71 ? 10.219 14.086 8.641 1 96.56 71 GLY B C 1
ATOM 1440 O O . GLY B 1 71 ? 10.789 14.758 9.5 1 96.56 71 GLY B O 1
ATOM 1441 N N . SER B 1 72 ? 9.438 14.672 7.734 1 94.31 72 SER B N 1
ATOM 1442 C CA . SER B 1 72 ? 9.336 16.125 7.574 1 94.31 72 SER B CA 1
ATOM 1443 C C . SER B 1 72 ? 8.016 16.656 8.133 1 94.31 72 SER B C 1
ATOM 1445 O O . SER B 1 72 ? 7.758 17.859 8.078 1 94.31 72 SER B O 1
ATOM 1447 N N . ILE B 1 73 ? 7.164 15.828 8.664 1 97.38 73 ILE B N 1
ATOM 1448 C CA . ILE B 1 73 ? 5.836 16.219 9.125 1 97.38 73 ILE B CA 1
ATOM 1449 C C . ILE B 1 73 ? 5.883 16.531 10.617 1 97.38 73 ILE B C 1
ATOM 1451 O O . ILE B 1 73 ? 6.316 15.703 11.422 1 97.38 73 ILE B O 1
ATOM 1455 N N . PRO B 1 74 ? 5.367 17.719 10.93 1 97.19 74 PRO B N 1
ATOM 1456 C CA . PRO B 1 74 ? 5.387 18.109 12.344 1 97.19 74 PRO B CA 1
ATOM 1457 C C . PRO B 1 74 ? 4.527 17.219 13.227 1 97.19 74 PRO B C 1
ATOM 1459 O O . PRO B 1 74 ? 3.449 16.781 12.812 1 97.19 74 PRO B O 1
ATOM 1462 N N . ALA B 1 75 ? 5.043 17 14.438 1 96.38 75 ALA B N 1
ATOM 1463 C CA . ALA B 1 75 ? 4.316 16.188 15.414 1 96.38 75 ALA B CA 1
ATOM 1464 C C . ALA B 1 75 ? 3.02 16.875 15.836 1 96.38 75 ALA B C 1
ATOM 1466 O O . ALA B 1 75 ? 2.104 16.219 16.344 1 96.38 75 ALA B O 1
ATOM 1467 N N . GLY B 1 76 ? 2.875 18.172 15.609 1 96.88 76 GLY B N 1
ATOM 1468 C CA . GLY B 1 76 ? 1.708 18.938 16.031 1 96.88 76 GLY B CA 1
ATOM 1469 C C . GLY B 1 76 ? 0.559 18.859 15.039 1 96.88 76 GLY B C 1
ATOM 1470 O O . GLY B 1 76 ? -0.548 19.312 15.328 1 96.88 76 GLY B O 1
ATOM 1471 N N . TRP B 1 77 ? 0.805 18.344 13.875 1 97.62 77 TRP B N 1
A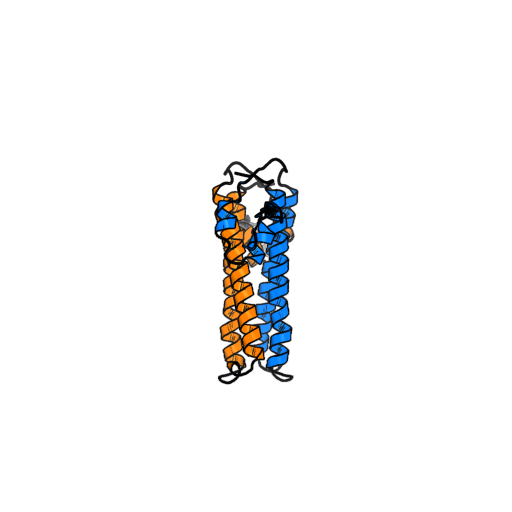TOM 1472 C CA . TRP B 1 77 ? -0.288 18.125 12.938 1 97.62 77 TRP B CA 1
ATOM 1473 C C . TRP B 1 77 ? -1.176 16.969 13.391 1 97.62 77 TRP B C 1
ATOM 1475 O O . TRP B 1 77 ? -0.759 15.812 13.359 1 97.62 77 TRP B O 1
ATOM 1485 N N . MET B 1 78 ? -2.43 17.312 13.727 1 97.12 78 MET B N 1
ATOM 1486 C CA . MET B 1 78 ? -3.338 16.344 14.328 1 97.12 78 MET B CA 1
ATOM 1487 C C . MET B 1 78 ? -4.449 15.969 13.352 1 97.12 78 MET B C 1
ATOM 1489 O O . MET B 1 78 ? -4.969 16.828 12.633 1 97.12 78 MET B O 1
ATOM 1493 N N . VAL B 1 79 ? -4.82 14.617 13.375 1 96.38 79 VAL B N 1
ATOM 1494 C CA . VAL B 1 79 ? -5.883 14.133 12.5 1 96.38 79 VAL B CA 1
ATOM 1495 C C . VAL B 1 79 ? -6.82 13.219 13.289 1 96.38 79 VAL B C 1
ATOM 1497 O O . VAL B 1 79 ? -6.406 12.57 14.25 1 96.38 79 VAL B O 1
ATOM 1500 N N . ASP B 1 80 ? -8.055 13.281 12.883 1 94.69 80 ASP B N 1
ATOM 1501 C CA . ASP B 1 80 ? -9.055 12.344 13.398 1 94.69 80 ASP B CA 1
ATOM 1502 C C . ASP B 1 80 ? -9.203 11.141 12.469 1 94.69 80 ASP B C 1
ATOM 1504 O O . ASP B 1 80 ? -9.57 11.289 11.305 1 94.69 80 ASP B O 1
ATOM 1508 N N . VAL B 1 81 ? -8.969 9.914 13.086 1 96.19 81 VAL B N 1
ATOM 1509 C CA . VAL B 1 81 ? -8.953 8.734 12.227 1 96.19 81 VAL B CA 1
ATOM 1510 C C . VAL B 1 81 ? -10.18 7.863 12.523 1 96.19 81 VAL B C 1
ATOM 1512 O O . VAL B 1 81 ? -10.281 6.738 12.023 1 96.19 81 VAL B O 1
ATOM 1515 N N . ALA B 1 82 ? -11.125 8.297 13.258 1 94.81 82 ALA B N 1
ATOM 1516 C CA . ALA B 1 82 ? -12.242 7.469 13.711 1 94.81 82 ALA B CA 1
ATOM 1517 C C . ALA B 1 82 ? -13.07 6.969 12.531 1 94.81 82 ALA B C 1
ATOM 1519 O O . ALA B 1 82 ? -13.328 5.766 12.414 1 94.81 82 ALA B O 1
ATOM 1520 N N . THR B 1 83 ? -13.477 7.906 11.664 1 95.75 83 THR B N 1
ATOM 1521 C CA . THR B 1 83 ? -14.273 7.516 10.5 1 95.75 83 THR B CA 1
ATOM 1522 C C . THR B 1 83 ? -13.5 6.539 9.617 1 95.75 83 THR B C 1
ATOM 1524 O O . THR B 1 83 ? -14.039 5.516 9.195 1 95.75 83 THR B O 1
ATOM 1527 N N . ALA B 1 84 ? -12.289 6.836 9.414 1 97.56 84 ALA B N 1
ATOM 1528 C CA . ALA B 1 84 ? -11.453 5.977 8.578 1 97.56 84 ALA B CA 1
ATOM 1529 C C . ALA B 1 84 ? -11.344 4.574 9.164 1 97.56 84 ALA B C 1
ATOM 1531 O O . ALA B 1 84 ? -11.461 3.58 8.445 1 97.56 84 ALA B O 1
ATOM 1532 N N . LEU B 1 85 ? -11.164 4.465 10.453 1 96.81 85 LEU B N 1
ATOM 1533 C CA . LEU B 1 85 ? -11.023 3.17 11.109 1 96.81 85 LEU B CA 1
ATOM 1534 C C . LEU B 1 85 ? -12.32 2.373 11.016 1 96.81 85 LEU B C 1
ATOM 1536 O O . LEU B 1 85 ? -12.297 1.156 10.82 1 96.81 85 LEU B O 1
ATOM 1540 N N . SER B 1 86 ? -13.375 3.051 11.125 1 95.88 86 SER B N 1
ATOM 1541 C CA . SER B 1 86 ? -14.664 2.381 11.094 1 95.88 86 SER B CA 1
ATOM 1542 C C . SER B 1 86 ? -14.938 1.754 9.734 1 95.88 86 SER B C 1
ATOM 1544 O O . SER B 1 86 ? -15.727 0.816 9.617 1 95.88 86 SER B O 1
ATOM 1546 N N . LEU B 1 87 ? -14.289 2.201 8.688 1 96.44 87 LEU B N 1
ATOM 1547 C CA . LEU B 1 87 ? -14.523 1.728 7.324 1 96.44 87 LEU B CA 1
ATOM 1548 C C . LEU B 1 87 ? -13.602 0.556 6.992 1 96.44 87 LEU B C 1
ATOM 1550 O O . LEU B 1 87 ? -13.805 -0.128 5.988 1 96.44 87 LEU B O 1
ATOM 1554 N N . VAL B 1 88 ? -12.633 0.343 7.879 1 96.81 88 VAL B N 1
ATOM 1555 C CA . VAL B 1 88 ? -11.711 -0.765 7.648 1 96.81 88 VAL B CA 1
ATOM 1556 C C . VAL B 1 88 ? -12.414 -2.09 7.93 1 96.81 88 VAL B C 1
ATOM 1558 O O . VAL B 1 88 ? -12.93 -2.307 9.031 1 96.81 88 VAL B O 1
ATOM 1561 N N . LYS B 1 89 ? -12.422 -3.041 6.977 1 95.12 89 LYS B N 1
ATOM 1562 C CA . LYS B 1 89 ? -13.203 -4.273 7.07 1 95.12 89 LYS B CA 1
ATOM 1563 C C . LYS B 1 89 ? -12.438 -5.352 7.828 1 95.12 89 LYS B C 1
ATOM 1565 O O . LYS B 1 89 ? -13.023 -6.129 8.578 1 95.12 89 LYS B O 1
ATOM 1570 N N . LEU B 1 90 ? -11.125 -5.426 7.625 1 97.06 90 LEU B N 1
ATOM 1571 C CA . LEU B 1 90 ? -10.32 -6.457 8.281 1 97.06 90 LEU B CA 1
ATOM 1572 C C . LEU B 1 90 ? -10.023 -6.078 9.727 1 97.06 90 LEU B C 1
ATOM 1574 O O . LEU B 1 90 ? -9.422 -5.035 9.992 1 97.06 90 LEU B O 1
ATOM 1578 N N . THR B 1 91 ? -10.391 -6.984 10.633 1 95.94 91 THR B N 1
ATOM 1579 C CA . THR B 1 91 ? -10.242 -6.715 12.055 1 95.94 91 THR B CA 1
ATOM 1580 C C . THR B 1 91 ? -8.781 -6.48 12.414 1 95.94 91 THR B C 1
ATOM 1582 O O . THR B 1 91 ? -8.453 -5.535 13.133 1 95.94 91 THR B O 1
ATOM 1585 N N . GLU B 1 92 ? -7.938 -7.285 11.891 1 95.5 92 GLU B N 1
ATOM 1586 C CA . GLU B 1 92 ? -6.512 -7.168 12.195 1 95.5 92 GLU B CA 1
ATOM 1587 C C . GLU B 1 92 ? -5.949 -5.844 11.695 1 95.5 92 GLU B C 1
ATOM 1589 O O . GLU B 1 92 ? -5.125 -5.219 12.359 1 95.5 92 GLU B O 1
ATOM 1594 N N . MET B 1 93 ? -6.383 -5.414 10.547 1 97.44 93 MET B N 1
ATOM 1595 C CA . MET B 1 93 ? -5.91 -4.156 9.977 1 97.44 93 MET B CA 1
ATOM 1596 C C . MET B 1 93 ? -6.473 -2.965 10.742 1 97.44 93 MET B C 1
ATOM 1598 O O . MET B 1 93 ? -5.781 -1.963 10.938 1 97.44 93 MET B O 1
ATOM 1602 N N . GLN B 1 94 ? -7.703 -3.094 11.164 1 97.19 94 GLN B N 1
ATOM 1603 C CA . GLN B 1 94 ? -8.305 -2.037 11.969 1 97.19 94 GLN B CA 1
ATOM 1604 C C . GLN B 1 94 ? -7.512 -1.811 13.258 1 97.19 94 GLN B C 1
ATOM 1606 O O . GLN B 1 94 ? -7.238 -0.668 13.625 1 97.19 94 GLN B O 1
ATOM 1611 N N . LYS B 1 95 ? -7.148 -2.869 13.891 1 96.31 95 LYS B N 1
ATOM 1612 C CA . LYS B 1 95 ? -6.348 -2.779 15.109 1 96.31 95 LYS B CA 1
ATOM 1613 C C . LYS B 1 95 ? -4.977 -2.168 14.82 1 96.31 95 LYS B C 1
ATOM 1615 O O . LYS B 1 95 ? -4.52 -1.288 15.547 1 96.31 95 LYS B O 1
ATOM 1620 N N . ALA B 1 96 ? -4.355 -2.615 13.805 1 97.06 96 ALA B N 1
ATOM 1621 C CA . ALA B 1 96 ? -3.021 -2.148 13.438 1 97.06 96 ALA B CA 1
ATOM 1622 C C . ALA B 1 96 ? -3.029 -0.655 13.125 1 97.06 96 ALA B C 1
ATOM 1624 O O . ALA B 1 96 ? -2.17 0.09 13.602 1 97.06 96 ALA B O 1
ATOM 1625 N N . LEU B 1 97 ? -4.027 -0.221 12.375 1 97.31 97 LEU B N 1
ATOM 1626 C CA . LEU B 1 97 ? -4.09 1.174 11.953 1 97.31 97 LEU B CA 1
ATOM 1627 C C . LEU B 1 97 ? -4.566 2.068 13.094 1 97.31 97 LEU B C 1
ATOM 1629 O O . LEU B 1 97 ? -4.32 3.277 13.078 1 97.31 97 LEU B O 1
ATOM 1633 N N . GLY B 1 98 ? -5.266 1.484 14.047 1 95.25 98 GLY B N 1
ATOM 1634 C CA . GLY B 1 98 ? -5.793 2.234 15.172 1 95.25 98 GLY B CA 1
ATOM 1635 C C . GLY B 1 98 ? -4.812 2.346 16.328 1 95.25 98 GLY B C 1
ATOM 1636 O O . GLY B 1 98 ? -5.043 3.105 17.266 1 95.25 98 GLY B O 1
ATOM 1637 N N . GLY B 1 99 ? -3.539 1.761 16.281 1 88.81 99 GLY B N 1
ATOM 1638 C CA . GLY B 1 99 ? -2.535 1.826 17.328 1 88.81 99 GLY B CA 1
ATOM 1639 C C . GLY B 1 99 ? -2.906 1.021 18.562 1 88.81 99 GLY B C 1
ATOM 1640 O O . GLY B 1 99 ? -2.391 1.271 19.656 1 88.81 99 GLY B O 1
ATOM 1641 N N . GLY B 1 100 ? -3.373 -0.045 18.516 1 69.62 100 GLY B N 1
ATOM 1642 C CA . GLY B 1 100 ? -3.719 -0.879 19.656 1 69.62 100 GLY B CA 1
ATOM 1643 C C . GLY B 1 100 ? -4.68 -0.208 20.609 1 69.62 100 GLY B C 1
ATOM 1644 O O . GLY B 1 100 ? -5.297 -0.872 21.453 1 69.62 100 GLY B O 1
ATOM 1645 N N . ALA B 1 101 ? -4.449 1.225 20.781 1 51.62 101 ALA B N 1
ATOM 1646 C CA . ALA B 1 101 ? -5.219 1.89 21.828 1 51.62 101 ALA B CA 1
ATOM 1647 C C . ALA B 1 101 ? -6.715 1.618 21.672 1 51.62 101 ALA B C 1
ATOM 1649 O O . ALA B 1 101 ? -7.527 2.131 22.438 1 51.62 101 ALA B O 1
ATOM 1650 N N . LEU B 1 102 ? -7.184 1.287 20.594 1 46.16 102 LEU B N 1
ATOM 1651 C CA . LEU B 1 102 ? -8.578 1.073 20.969 1 46.16 102 LEU B CA 1
ATOM 1652 C C . LEU B 1 102 ? -8.688 0.153 22.172 1 46.16 102 LEU B C 1
ATOM 1654 O O . LEU B 1 102 ? -8.43 -1.049 22.078 1 46.16 102 LEU B O 1
ATOM 1658 N N . HIS B 1 103 ? -8.039 0.591 23.156 1 40.12 103 HIS B N 1
ATOM 1659 C CA . HIS B 1 103 ? -8.359 0.067 24.484 1 40.12 103 HIS B CA 1
ATOM 1660 C C . HIS B 1 103 ? -9.805 -0.417 24.547 1 40.12 103 HIS B C 1
ATOM 1662 O O . HIS B 1 103 ? -10.727 0.319 24.172 1 40.12 103 HIS B O 1
ATOM 1668 N N . GLY B 1 104 ? -10.109 -1.626 24.078 1 36.88 104 GLY B N 1
ATOM 1669 C CA . GLY B 1 104 ? -11.25 -2.232 24.734 1 36.88 104 GLY B CA 1
ATOM 1670 C C . GLY B 1 104 ? -11.484 -1.712 26.141 1 36.88 104 GLY B C 1
ATOM 1671 O O . GLY B 1 104 ? -10.625 -1.863 27 1 36.88 104 GLY B O 1
ATOM 1672 N N . HIS B 1 105 ? -11.758 -0.467 26.359 1 36.66 105 HIS B N 1
ATOM 1673 C CA . HIS B 1 105 ? -12.461 -0.29 27.625 1 36.66 105 HIS B CA 1
ATOM 1674 C C . HIS B 1 105 ? -13.258 -1.535 27.984 1 36.66 105 HIS B C 1
ATOM 1676 O O . HIS B 1 105 ? -14.391 -1.714 27.516 1 36.66 105 HIS B O 1
ATOM 1682 N N . SER B 1 106 ? -12.711 -2.768 27.688 1 37.44 106 SER B N 1
ATOM 1683 C CA . SER B 1 106 ? -13.336 -3.824 28.484 1 37.44 106 SER B CA 1
ATOM 1684 C C . SER B 1 106 ? -13.664 -3.338 29.891 1 37.44 106 SER B C 1
ATOM 1686 O O . SER B 1 106 ? -12.766 -2.99 30.656 1 37.44 106 SER B O 1
ATOM 1688 N N . GLN B 1 107 ? -14.531 -2.438 29.953 1 34.19 107 GLN B N 1
ATOM 1689 C CA . GLN B 1 107 ? -15.148 -2.262 31.25 1 34.19 107 GLN B CA 1
ATOM 1690 C C . GLN B 1 107 ? -15.086 -3.549 32.062 1 34.19 107 GLN B C 1
ATOM 1692 O O . GLN B 1 107 ? -15.383 -4.629 31.562 1 34.19 107 GLN B O 1
ATOM 1697 N N . PRO B 1 108 ? -14.109 -3.73 32.938 1 36.16 108 PRO B N 1
ATOM 1698 C CA . PRO B 1 108 ? -14.25 -4.816 33.906 1 36.16 108 PRO B CA 1
ATOM 1699 C C . PRO B 1 108 ? -15.711 -5.094 34.281 1 36.16 108 PRO B C 1
ATOM 1701 O O . PRO B 1 108 ? -16.5 -4.156 34.438 1 36.16 108 PRO B O 1
ATOM 1704 N N . LEU B 1 109 ? -16.328 -6.094 33.625 1 36.78 109 LEU B N 1
ATOM 1705 C CA . LEU B 1 109 ? -17.594 -6.605 34.156 1 36.78 109 LEU B CA 1
ATOM 1706 C C . LEU B 1 109 ? -17.641 -6.461 35.656 1 36.78 109 LEU B C 1
ATOM 1708 O O . LEU B 1 109 ? -16.859 -7.094 36.375 1 36.78 109 LEU B O 1
ATOM 1712 N N . ALA B 1 110 ? -17.828 -5.238 36.188 1 31.64 110 ALA B N 1
ATOM 1713 C CA . ALA B 1 110 ? -18.234 -5.102 37.594 1 31.64 110 ALA B CA 1
ATOM 1714 C C . ALA B 1 110 ? -18.938 -6.363 38.062 1 31.64 110 ALA B C 1
ATOM 1716 O O . ALA B 1 110 ? -19.734 -6.969 37.344 1 31.64 110 ALA B O 1
ATOM 1717 N N . LYS B 1 111 ? -18.297 -7.141 39.062 1 34.62 111 LYS B N 1
ATOM 1718 C CA . LYS B 1 111 ? -18.781 -8.164 40 1 34.62 111 LYS B CA 1
ATOM 1719 C C . LYS B 1 111 ? -20.234 -7.926 40.375 1 34.62 111 LYS B C 1
ATOM 1721 O O . LYS B 1 111 ? -20.547 -6.969 41.094 1 34.62 111 LYS B O 1
ATOM 1726 N N . ALA B 1 112 ? -21.172 -7.902 39.469 1 30.58 112 ALA B N 1
ATOM 1727 C CA . ALA B 1 112 ? -22.562 -7.965 39.938 1 30.58 112 ALA B CA 1
ATOM 1728 C C . ALA B 1 112 ? -22.703 -8.922 41.094 1 30.58 112 ALA B C 1
ATOM 1730 O O . ALA B 1 112 ? -22.406 -10.109 41 1 30.58 112 ALA B O 1
ATOM 1731 N N . ALA B 1 113 ? -22.609 -8.453 42.344 1 32.97 113 ALA B N 1
ATOM 1732 C CA . ALA B 1 113 ? -22.828 -8.922 43.719 1 32.97 113 ALA B CA 1
ATOM 1733 C C . ALA B 1 113 ? -24.031 -9.859 43.781 1 32.97 113 ALA B C 1
ATOM 1735 O O . ALA B 1 113 ? -24.109 -10.711 44.656 1 32.97 113 ALA B O 1
ATOM 1736 N N . GLY B 1 114 ? -25.188 -9.562 43 1 29.7 114 GLY B N 1
ATOM 1737 C CA . GLY B 1 114 ? -26.438 -9.766 43.688 1 29.7 114 GLY B CA 1
ATOM 1738 C C . GLY B 1 114 ? -26.734 -11.227 43.969 1 29.7 114 GLY B C 1
ATOM 1739 O O . GLY B 1 114 ? -26.141 -12.109 43.344 1 29.7 114 GLY B O 1
ATOM 1740 N N . ASP B 1 115 ? -27.359 -11.477 45.125 1 40.34 115 ASP B N 1
ATOM 1741 C CA . ASP B 1 115 ? -28.047 -12.375 46.031 1 40.34 115 ASP B CA 1
ATOM 1742 C C . ASP B 1 115 ? -29.062 -13.25 45.281 1 40.34 115 ASP B C 1
ATOM 1744 O O . ASP B 1 115 ? -30.156 -12.805 44.969 1 40.34 115 ASP B O 1
ATOM 1748 N N . PHE B 1 116 ? -28.75 -13.703 44.062 1 34 116 PHE B 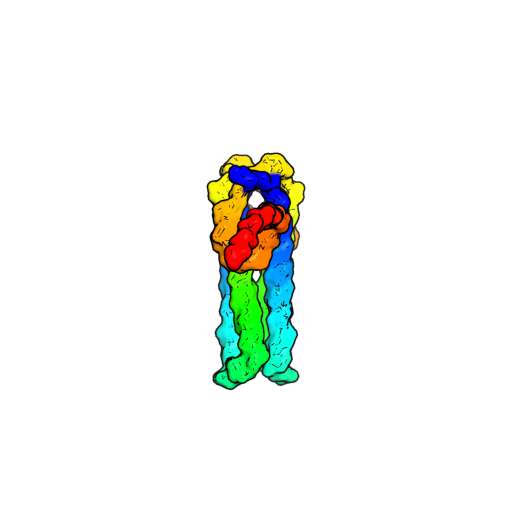N 1
ATOM 1749 C CA . PHE B 1 116 ? -29.875 -14.539 43.625 1 34 116 PHE B CA 1
ATOM 1750 C C . PHE B 1 116 ? -30.219 -15.57 44.719 1 34 116 PHE B C 1
ATOM 1752 O O . PHE B 1 116 ? -29.422 -16.438 45.031 1 34 116 PHE B O 1
ATOM 1759 N N . ASP B 1 117 ? -30.938 -15.125 45.75 1 37.94 117 ASP B N 1
ATOM 1760 C CA . ASP B 1 117 ? -31.688 -15.93 46.688 1 37.94 117 ASP B CA 1
ATOM 1761 C C . ASP B 1 117 ? -32.406 -17.094 46 1 37.94 117 ASP B C 1
ATOM 1763 O O . ASP B 1 117 ? -33.281 -16.875 45.188 1 37.94 117 ASP B O 1
ATOM 1767 N N . PHE B 1 118 ? -31.625 -18.031 45.406 1 30.22 118 PHE B N 1
ATOM 1768 C CA . PHE B 1 118 ? -32.312 -19.266 45.094 1 30.22 118 PHE B CA 1
ATOM 1769 C C . PHE B 1 118 ? -33.344 -19.609 46.188 1 30.22 118 PHE B C 1
ATOM 1771 O O . PHE B 1 118 ? -32.969 -19.781 47.344 1 30.22 118 PHE B O 1
ATOM 1778 N N . PHE B 1 119 ? -34.531 -19.047 45.906 1 29.33 119 PHE B N 1
ATOM 1779 C CA . PHE B 1 119 ? -35.625 -19.719 46.625 1 29.33 119 PHE B CA 1
ATOM 1780 C C . PHE B 1 119 ? -35.531 -21.234 46.406 1 29.33 119 PHE B C 1
ATOM 1782 O O . PHE B 1 119 ? -35 -21.703 45.406 1 29.33 119 PHE B O 1
#

pLDDT: mean 83.19, std 22.33, range [28.77, 98.88]

Sequence (238 aa):
MIEEALPAVLLRIVSELHDVAYLIERIEPQLLELGGTSVLDHPDSLKVMQGIDLAVQKTRGIAEFIDTITGSIPAGWMVDVATALSLVKLTEMQKALGGGALHGHSQPLAKAAGDFDFFMIEEALPAVLLRIVSELHDVAYLIERIEPQLLELGGTSVLDHPDSLKVMQGIDLAVQKTRGIAEFIDTITGSIPAGWMVDVATALSLVKLTEMQKALGGGALHGHSQPLAKAAGDFDFF

Organism: NCBI:txid484088

Nearest PDB structures (foldseek):
  5nfd-assembly2_B  TM=4.551E-01  e=9.341E+00  Homo sapiens
  1qu7-assembly1_B  TM=3.475E-01  e=6.095E+00  Escherichia coli
  5nfd-assembly2_B  TM=4.554E-01  e=9.395E+00  Homo sapiens
  1qu7-assembly1_B  TM=3.474E-01  e=5.772E+00  Escherichia coli

Solvent-accessible surface area (backbone atoms only — not comparable to full-atom values): 13343 Å² total; per-residue (Å²): 130,77,61,40,40,43,42,60,50,52,51,34,49,31,51,52,33,50,49,40,27,51,50,49,57,54,43,56,62,50,49,47,63,69,50,40,89,59,35,73,72,35,72,64,40,51,54,44,51,50,46,50,50,48,35,32,49,52,37,46,42,50,26,50,33,52,54,50,40,39,75,73,48,57,72,81,45,69,40,64,49,62,70,28,45,70,68,40,82,51,67,69,56,32,42,53,62,55,62,62,59,68,58,69,75,65,63,74,78,72,80,74,73,72,72,73,71,79,120,130,76,62,39,40,43,42,60,51,52,49,34,50,30,52,51,32,52,49,40,27,51,51,50,57,53,43,55,64,50,47,47,64,68,50,40,89,60,34,72,72,36,72,64,40,51,53,46,51,50,46,49,51,48,36,32,50,52,37,47,41,52,26,51,32,51,56,49,40,39,76,72,48,57,72,81,43,66,41,63,50,63,71,28,46,70,69,40,80,50,67,68,56,32,42,54,63,55,62,63,60,68,58,69,74,64,62,72,77,70,78,78,76,79,76,76,70,78,121

Secondary structure (DSSP, 8-state):
--EEEHHHHHHHHHHHHHHHHHHHHTHHHHHHHHHGGGGGGSHHHHHHHHHHHHHHHHHHHHHHHHHHHHTTS-TT-EEE-HHHHHH---HHHHHHHHTS-S-----------------/--EEEHHHHHHHHHHHHHHHHHHHHTHHHHHHHHHGGGGGGSHHHHHHHHHHHHHHHHHHHHHHHHHHHHTTS-TT-EEE-HHHHHH---HHHHHHHHTS-------------------

Foldseek 3Di:
DDKFFPLVLLLLVLVVLLVVLVVLVVVLVVVCVVCDPCLCVDPVSVVVVVVSVVVSVVSNVVSVVSNVVSVVGDRPDIDDCVVVLVPDDDPVSSCSSVPVPVPPVVVPPPPPPPPPVPD/DDKFFPLVLLLLVLVVLLVVLVVLVVVLVVVCVVCDPCLCVDPVSVVVVVVSVVVSVVSNVVSVVSNVVSVVGDRPDIDDCVVVLVPDDDPVSSCSSVPVPVPPVPVPPPPPPDDPVPD

Radius of gyration: 24.28 Å; Cα contacts (8 Å, |Δi|>4): 278; chains: 2; bounding box: 69×56×93 Å